Protein AF-0000000083932692 (afdb_homodimer)

Nearest PDB structures (foldseek):
  4cmz-assembly1_A  TM=5.976E-01  e=1.270E-05  Homo sapiens
  4cmz-assembly2_C-2  TM=5.883E-01  e=3.193E-05  Homo sapiens
  4cn0-assembly1_A  TM=6.070E-01  e=4.438E-05  Homo sapiens
  4cn0-assembly1_B  TM=6.240E-01  e=1.273E-04  Homo sapiens
  4cmz-assembly1_A  TM=5.974E-01  e=1.060E-05  Homo sapiens

Solvent-accessible surface area (backbone atoms only — not comparable to full-atom values): 14267 Å² total; per-residue (Å²): 124,89,70,76,74,70,64,49,77,47,78,34,75,68,26,62,40,53,65,74,35,21,36,39,73,44,66,49,95,78,27,51,33,29,31,64,39,66,39,82,90,19,63,43,43,68,66,70,76,66,54,65,63,24,28,49,52,28,40,30,42,44,47,73,82,32,52,70,67,58,49,53,53,52,51,53,69,47,45,76,27,36,32,28,41,30,33,31,68,76,66,69,62,43,60,66,46,74,53,88,95,37,74,47,67,73,38,86,73,81,54,73,79,62,59,69,71,76,77,71,78,80,129,127,88,71,75,75,71,66,48,74,47,78,33,75,67,28,63,41,53,65,71,34,22,35,39,73,42,65,50,96,78,27,50,34,28,31,65,38,64,38,81,89,19,62,42,44,69,65,70,76,66,54,64,62,24,28,50,52,28,42,30,41,44,46,74,82,32,53,70,67,60,49,52,53,52,51,52,71,47,43,74,27,35,33,28,40,31,32,31,66,77,65,70,63,43,60,64,46,74,52,90,95,37,75,46,67,72,37,87,72,78,53,70,79,62,59,69,72,76,76,70,79,78,130

Organism: Seriola dumerili (NCBI:txid41447)

Sequence (246 aa):
MAEEEETREVLFPDWEGPDKTGLTIEQTSGGEIFVKEVKGESPAARSGKVYEGDQIVGATIYFDNMSSEETADLLKTLNRHKVGLKLQNKSPCCSWTLKDQMLTLTGTKVDSKCLNLKFHPLAMAEEEET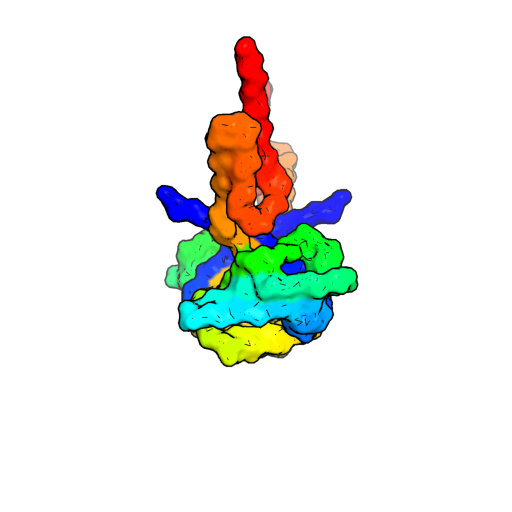REVLFPDWEGPDKTGLTIEQTSGGEIFVKEVKGESPAARSGKVYEGDQIVGATIYFDNMSSEETADLLKTLNRHKVGLKLQNKSPCCSWTLKDQMLTLTGTKVDSKCLNLKFHPLA

Radius of gyration: 22.7 Å; Cα contacts (8 Å, |Δi|>4): 448; chains: 2; bounding box: 60×61×48 Å

Foldseek 3Di:
DPPPPDDDDDDDPDDDDQVQQQFDWDADPVGWIFTQDGHPPGNVVVSVPHDGGDIDPDDDDDCPPHDPVRVVVVVVVCPPHDDDDDDDDPQPLQPQDPDPVDRDRPGDDPPVVSPPPPPDDDD/DPPPPDDDDDDDPDDDDQVQQQFDWDADPVGWIFTQDGHPPGNVVVSVPHDGGDIDPDDDDDCPPHDPVRVVVVVVVCPPHDDDDDDDDPQDQQPQDPDPPDRDRPGDDPDVVSPPPPPDDDD

InterPro domains:
  IPR001478 PDZ domain [PF00595] (17-85)
  IPR001478 PDZ domain [PS50106] (9-76)
  IPR036034 PDZ superfamily [G3DSA:2.30.42.10] (5-92)
  IPR036034 PDZ superfamily [SSF50156] (8-90)
  IPR052082 Peripheral myelin sheath structural protein [PTHR23348] (2-93)

Structure (mmCIF, N/CA/C/O backbone):
data_AF-0000000083932692-model_v1
#
loop_
_entity.id
_entity.type
_entity.pdbx_description
1 polymer 'PDZ domain-containing protein'
#
loop_
_atom_site.group_PDB
_atom_site.id
_atom_site.type_symbol
_atom_site.label_atom_id
_atom_site.label_alt_id
_atom_site.label_comp_id
_atom_site.label_asym_id
_atom_site.label_entity_id
_atom_site.label_seq_id
_atom_site.pdbx_PDB_ins_code
_atom_site.Cartn_x
_atom_site.Cartn_y
_atom_site.Cartn_z
_atom_site.occupancy
_atom_site.B_iso_or_equiv
_atom_site.auth_seq_id
_atom_site.auth_comp_id
_atom_site.auth_asym_id
_atom_site.auth_atom_id
_atom_site.pdbx_PDB_model_num
ATOM 1 N N . MET A 1 1 ? -20.984 0.69 -13.672 1 26.66 1 MET A N 1
ATOM 2 C CA . MET A 1 1 ? -20.344 1.38 -12.562 1 26.66 1 MET A CA 1
ATOM 3 C C . MET A 1 1 ? -19 0.742 -12.242 1 26.66 1 MET A C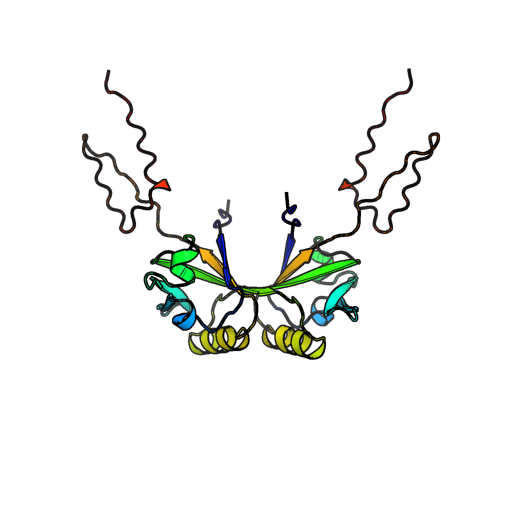 1
ATOM 5 O O . MET A 1 1 ? -18.891 -0.482 -12.141 1 26.66 1 MET A O 1
ATOM 9 N N . ALA A 1 2 ? -17.812 1.058 -12.508 1 36 2 ALA A N 1
ATOM 10 C CA . ALA A 1 2 ? -16.531 0.36 -12.477 1 36 2 ALA A CA 1
ATOM 11 C C . ALA A 1 2 ? -16.312 -0.349 -11.141 1 36 2 ALA A C 1
ATOM 13 O O . ALA A 1 2 ? -16.406 0.275 -10.086 1 36 2 ALA A O 1
ATOM 14 N N . GLU A 1 3 ? -16.781 -1.415 -10.812 1 42.31 3 GLU A N 1
ATOM 15 C CA . GLU A 1 3 ? -16.875 -2.24 -9.609 1 42.31 3 GLU A CA 1
ATOM 16 C C . GLU A 1 3 ? -15.539 -2.271 -8.867 1 42.31 3 GLU A C 1
ATOM 18 O O . GLU A 1 3 ?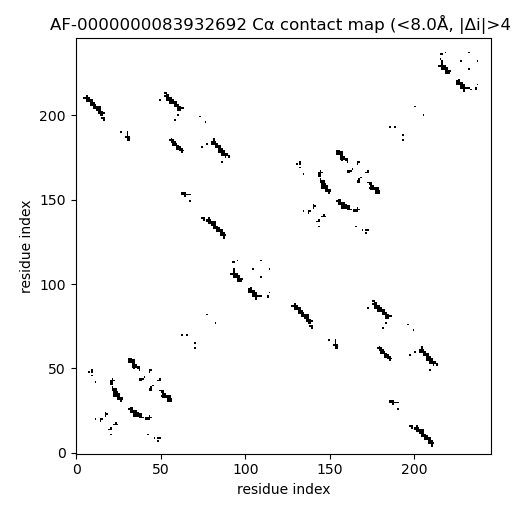 -14.492 -2.557 -9.461 1 42.31 3 GLU A O 1
ATOM 23 N N . GLU A 1 4 ? -15.188 -1.312 -8.086 1 50.72 4 GLU A N 1
ATOM 24 C CA . GLU A 1 4 ? -14.039 -1.168 -7.203 1 50.72 4 GLU A CA 1
ATOM 25 C C . GLU A 1 4 ? -13.523 -2.527 -6.738 1 50.72 4 GLU A C 1
ATOM 27 O O . GLU A 1 4 ? -14.25 -3.271 -6.066 1 50.72 4 GLU A O 1
ATOM 32 N N . GLU A 1 5 ? -12.898 -3.264 -7.672 1 61.94 5 GLU A N 1
ATOM 33 C CA . GLU A 1 5 ? -12.398 -4.598 -7.355 1 61.94 5 GLU A CA 1
ATOM 34 C C . GLU A 1 5 ? -11.875 -4.664 -5.926 1 61.94 5 GLU A C 1
ATOM 36 O O . GLU A 1 5 ? -11.141 -3.777 -5.484 1 61.94 5 GLU A O 1
ATOM 41 N N . GLU A 1 6 ? -12.625 -5.332 -5.121 1 79.31 6 GLU A N 1
ATOM 42 C CA . GLU A 1 6 ? -12.344 -5.516 -3.699 1 79.31 6 GLU A CA 1
ATOM 43 C C . GLU A 1 6 ? -10.953 -6.109 -3.48 1 79.31 6 GLU A C 1
ATOM 45 O O . GLU A 1 6 ? -10.586 -7.09 -4.129 1 79.31 6 GLU A O 1
ATOM 50 N N . THR A 1 7 ? -10.047 -5.32 -3.07 1 87.12 7 THR A N 1
ATOM 51 C CA . THR A 1 7 ? -8.719 -5.832 -2.75 1 87.12 7 THR A CA 1
ATOM 52 C C . THR A 1 7 ? -8.602 -6.133 -1.259 1 87.12 7 THR A C 1
ATOM 54 O O . THR A 1 7 ? -9.344 -5.57 -0.447 1 87.12 7 THR A O 1
ATOM 57 N N . ARG A 1 8 ? -7.918 -7.207 -0.94 1 90.06 8 ARG A N 1
ATOM 58 C CA . ARG A 1 8 ? -7.578 -7.488 0.45 1 90.06 8 ARG A CA 1
ATOM 59 C C . ARG A 1 8 ? -6.082 -7.34 0.688 1 90.06 8 ARG A C 1
ATOM 61 O O . ARG A 1 8 ? -5.277 -7.523 -0.231 1 90.06 8 ARG A O 1
ATOM 68 N N . GLU A 1 9 ? -5.727 -6.926 1.876 1 92.62 9 GLU A N 1
ATOM 69 C CA . GLU A 1 9 ? -4.324 -6.73 2.219 1 92.62 9 GLU A CA 1
ATOM 70 C C . GLU A 1 9 ? -3.84 -7.797 3.201 1 92.62 9 GLU A C 1
ATOM 72 O O . GLU A 1 9 ? -4.531 -8.109 4.172 1 92.62 9 GLU A O 1
ATOM 77 N N . VAL A 1 10 ? -2.73 -8.398 2.934 1 95.06 10 VAL A N 1
ATOM 78 C CA . VAL A 1 10 ? -2.07 -9.312 3.857 1 95.06 10 VAL A CA 1
ATOM 79 C C . VAL A 1 10 ? -0.741 -8.711 4.316 1 95.06 10 VAL A C 1
ATOM 81 O O . VAL A 1 10 ? 0.087 -8.32 3.49 1 95.06 10 VAL A O 1
ATOM 84 N N . LEU A 1 11 ? -0.476 -8.703 5.602 1 95.25 11 LEU A N 1
ATOM 85 C CA . LEU A 1 11 ? 0.67 -8.008 6.184 1 95.25 11 LEU A CA 1
ATOM 86 C C . LEU A 1 11 ? 1.781 -8.992 6.531 1 95.25 11 LEU A C 1
ATOM 88 O O . LEU A 1 11 ? 1.517 -10.062 7.094 1 95.25 11 LEU A O 1
ATOM 92 N N . PHE A 1 12 ? 2.943 -8.633 6.219 1 95.56 12 PHE A N 1
ATOM 93 C CA . PHE A 1 12 ? 4.164 -9.328 6.613 1 95.56 12 PHE A CA 1
ATOM 94 C C . PHE A 1 12 ? 5.09 -8.398 7.387 1 95.56 12 PHE A C 1
ATOM 96 O O . PHE A 1 12 ? 5.688 -7.488 6.812 1 95.56 12 PHE A O 1
ATOM 103 N N . PRO A 1 13 ? 5.309 -8.688 8.664 1 94.5 13 PRO A N 1
ATOM 104 C CA . PRO A 1 13 ? 6.098 -7.785 9.508 1 94.5 13 PRO A CA 1
ATOM 105 C C . PRO A 1 13 ? 7.57 -7.754 9.117 1 94.5 13 PRO A C 1
ATOM 107 O O . PRO A 1 13 ? 8.258 -6.754 9.359 1 94.5 13 PRO A O 1
ATOM 110 N N . ASP A 1 14 ? 8.047 -8.828 8.602 1 94.38 14 ASP A N 1
ATOM 111 C CA . ASP A 1 14 ? 9.438 -8.938 8.172 1 94.38 14 ASP A CA 1
ATOM 112 C C . ASP A 1 14 ? 9.539 -9.547 6.777 1 94.38 14 ASP A C 1
ATOM 114 O O . ASP A 1 14 ? 9.914 -10.711 6.625 1 94.38 14 ASP A O 1
ATOM 118 N N . TRP A 1 15 ? 9.359 -8.656 5.824 1 95 15 TRP A N 1
ATOM 119 C CA . TRP A 1 15 ? 9.359 -9.102 4.438 1 95 15 TRP A CA 1
ATOM 120 C C . TRP A 1 15 ? 10.773 -9.438 3.975 1 95 15 TRP A C 1
ATOM 122 O O . TRP A 1 15 ? 11.711 -8.688 4.238 1 95 15 TRP A O 1
ATOM 132 N N . GLU A 1 16 ? 10.844 -10.555 3.363 1 96.5 16 GLU A N 1
ATOM 133 C CA . GLU A 1 16 ? 12.109 -10.953 2.768 1 96.5 16 GLU A CA 1
ATOM 134 C C . GLU A 1 16 ? 11.906 -11.594 1.398 1 96.5 16 GLU A C 1
ATOM 136 O O . GLU A 1 16 ? 12.617 -12.531 1.028 1 96.5 16 GLU A O 1
ATOM 141 N N . GLY A 1 17 ? 10.812 -11.188 0.748 1 95.75 17 GLY A N 1
ATOM 142 C CA . GLY A 1 17 ? 10.492 -11.703 -0.573 1 95.75 17 GLY A CA 1
ATOM 143 C C . GLY A 1 17 ? 9.414 -12.766 -0.552 1 95.75 17 GLY A C 1
ATOM 144 O O . GLY A 1 17 ? 9.117 -13.336 0.5 1 95.75 17 GLY A O 1
ATOM 145 N N . PRO A 1 18 ? 8.891 -12.992 -1.697 1 95.94 18 PRO A N 1
ATOM 146 C CA . PRO A 1 18 ? 7.797 -13.961 -1.774 1 95.94 18 PRO A CA 1
ATOM 147 C C . PRO A 1 18 ? 8.227 -15.367 -1.342 1 95.94 18 PRO A C 1
ATOM 149 O O . PRO A 1 18 ? 7.48 -16.047 -0.637 1 95.94 18 PRO A O 1
ATOM 152 N N . ASP A 1 19 ? 9.414 -15.758 -1.638 1 96.12 19 ASP A N 1
ATOM 153 C CA . ASP A 1 19 ? 9.875 -17.094 -1.305 1 96.12 19 ASP A CA 1
ATOM 154 C C . ASP A 1 19 ? 9.969 -17.297 0.207 1 96.12 19 ASP A C 1
ATOM 156 O O . ASP A 1 19 ? 9.531 -18.312 0.739 1 96.12 19 ASP A O 1
ATOM 160 N N . LYS A 1 20 ? 10.508 -16.297 0.825 1 96.44 20 LYS A N 1
ATOM 161 C CA . LYS A 1 20 ? 10.727 -16.391 2.266 1 96.44 20 LYS A CA 1
ATOM 162 C C . LYS A 1 20 ? 9.406 -16.344 3.027 1 96.44 20 LYS A C 1
ATOM 164 O O . LYS A 1 20 ? 9.312 -16.844 4.152 1 96.44 20 LYS A O 1
ATOM 169 N N . THR A 1 21 ? 8.375 -15.781 2.445 1 96.62 21 THR A N 1
ATOM 170 C CA . THR A 1 21 ? 7.074 -15.719 3.102 1 96.62 21 THR A CA 1
ATOM 171 C C . THR A 1 21 ? 6.223 -16.938 2.738 1 96.62 21 THR A C 1
ATOM 173 O O . THR A 1 21 ? 5.121 -17.109 3.264 1 96.62 21 THR A O 1
ATOM 176 N N . GLY A 1 22 ? 6.707 -17.766 1.743 1 97.25 22 GLY A N 1
ATOM 177 C CA . GLY A 1 22 ? 6.016 -18.984 1.355 1 97.25 22 GLY A CA 1
ATOM 178 C C . GLY A 1 22 ? 5.211 -18.828 0.078 1 97.25 22 GLY A C 1
ATOM 179 O O . GLY A 1 22 ? 4.281 -19.609 -0.173 1 97.25 22 GLY A O 1
ATOM 180 N N . LEU A 1 23 ? 5.516 -17.844 -0.692 1 97.19 23 LEU A N 1
ATOM 181 C CA . LEU A 1 23 ? 4.762 -17.594 -1.918 1 97.19 23 LEU A CA 1
ATOM 182 C C . LEU A 1 23 ? 5.598 -17.938 -3.146 1 97.19 23 LEU A C 1
ATOM 184 O O . LEU A 1 23 ? 6.777 -17.594 -3.219 1 97.19 23 LEU A O 1
ATOM 188 N N . THR A 1 24 ? 5.031 -18.641 -3.971 1 96.81 24 THR A N 1
ATOM 189 C CA . THR A 1 24 ? 5.516 -18.75 -5.344 1 96.81 24 THR A CA 1
ATOM 190 C C . THR A 1 24 ? 4.676 -17.891 -6.281 1 96.81 24 THR A C 1
ATOM 192 O O . THR A 1 24 ? 3.459 -18.062 -6.371 1 96.81 24 THR A O 1
ATOM 195 N N . ILE A 1 25 ? 5.414 -17 -6.969 1 95.94 25 ILE A N 1
ATOM 196 C CA . ILE A 1 25 ? 4.668 -16.062 -7.805 1 95.94 25 ILE A CA 1
ATOM 197 C C . ILE A 1 25 ? 5.023 -16.281 -9.273 1 95.94 25 ILE A C 1
ATOM 199 O O . ILE A 1 25 ? 6.09 -16.828 -9.586 1 95.94 25 ILE A O 1
ATOM 203 N N . GLU A 1 26 ? 4.059 -16.016 -10.07 1 94.75 26 GLU A N 1
ATOM 204 C CA . GLU A 1 26 ? 4.254 -16.047 -11.516 1 94.75 26 GLU A CA 1
ATOM 205 C C . GLU A 1 26 ? 3.764 -14.766 -12.172 1 94.75 26 GLU A C 1
ATOM 207 O O . GLU A 1 26 ? 2.75 -14.195 -11.758 1 94.75 26 GLU A O 1
ATOM 212 N N . GLN A 1 27 ? 4.484 -14.258 -13.07 1 93.19 27 GLN A N 1
ATOM 213 C CA . GLN A 1 27 ? 4.098 -13.062 -13.82 1 93.19 27 GLN A CA 1
ATOM 214 C C . GLN A 1 27 ? 3.715 -13.414 -15.258 1 93.19 27 GLN A C 1
ATOM 216 O O . GLN A 1 27 ? 4.453 -14.117 -15.945 1 93.19 27 GLN A O 1
ATOM 221 N N . THR A 1 28 ? 2.598 -12.961 -15.672 1 91.69 28 THR A N 1
ATOM 222 C CA . THR A 1 28 ? 2.125 -13.203 -17.031 1 91.69 28 THR A CA 1
ATOM 223 C C . THR A 1 28 ? 2.85 -12.297 -18.031 1 91.69 28 THR A C 1
ATOM 225 O O . THR A 1 28 ? 3.588 -11.391 -17.625 1 91.69 28 THR A O 1
ATOM 228 N N . SER A 1 29 ? 2.625 -12.562 -19.297 1 89.81 29 SER A N 1
ATOM 229 C CA . SER A 1 29 ? 3.199 -11.734 -20.359 1 89.81 29 SER A CA 1
ATOM 230 C C . SER A 1 29 ? 2.674 -10.305 -20.297 1 89.81 29 SER A C 1
ATOM 232 O O . SER A 1 29 ? 3.355 -9.367 -20.719 1 89.81 29 SER A O 1
ATOM 234 N N . GLY A 1 30 ? 1.447 -10.141 -19.75 1 87 30 GLY A N 1
ATOM 235 C CA . GLY A 1 30 ? 0.85 -8.82 -19.594 1 87 30 GLY A CA 1
ATOM 236 C C . GLY A 1 30 ? 1.394 -8.047 -18.406 1 87 30 GLY A C 1
ATOM 237 O O . GLY A 1 30 ? 1.037 -6.887 -18.203 1 87 30 GLY A O 1
ATOM 238 N N . GLY A 1 31 ? 2.176 -8.68 -17.609 1 88.94 31 GLY A N 1
ATOM 239 C CA . GLY A 1 31 ? 2.816 -8.023 -16.484 1 88.94 31 GLY A CA 1
ATOM 240 C C . GLY A 1 31 ? 2.105 -8.273 -15.172 1 88.94 31 GLY A C 1
ATOM 241 O O . GLY A 1 31 ? 2.561 -7.82 -14.117 1 88.94 31 GLY A O 1
ATOM 242 N N . GLU A 1 32 ? 0.977 -9.023 -15.203 1 91.69 32 GLU A N 1
ATOM 243 C CA . GLU A 1 32 ? 0.224 -9.305 -13.984 1 91.69 32 GLU A CA 1
ATOM 244 C C . GLU A 1 32 ? 0.91 -10.375 -13.141 1 91.69 32 GLU A C 1
ATOM 246 O O . GLU A 1 32 ? 1.456 -11.336 -13.68 1 91.69 32 GLU A O 1
ATOM 251 N N . ILE A 1 33 ? 0.905 -10.195 -11.883 1 94.5 33 ILE A N 1
ATOM 252 C CA . ILE A 1 33 ? 1.551 -11.109 -10.945 1 94.5 33 ILE A CA 1
ATOM 253 C C . ILE A 1 33 ? 0.491 -11.914 -10.195 1 94.5 33 ILE A C 1
ATOM 255 O O . ILE A 1 33 ? -0.429 -11.344 -9.602 1 94.5 33 ILE A O 1
ATOM 259 N N . PHE A 1 34 ? 0.663 -13.242 -10.25 1 93 34 PHE A N 1
ATOM 260 C CA . PHE A 1 34 ? -0.281 -14.133 -9.578 1 93 34 PHE A CA 1
ATOM 261 C C . PHE A 1 34 ? 0.435 -15.031 -8.578 1 93 34 PHE A C 1
ATOM 263 O O . PHE A 1 34 ? 1.605 -15.367 -8.766 1 93 34 PHE A O 1
ATOM 270 N N . VAL A 1 35 ? -0.288 -15.336 -7.543 1 94 35 VAL A N 1
ATOM 271 C CA . VAL A 1 35 ? 0.172 -16.359 -6.617 1 94 35 VAL A CA 1
ATOM 272 C C . VAL A 1 35 ? 0.013 -17.734 -7.254 1 94 35 VAL A C 1
ATOM 274 O O . VAL A 1 35 ? -1.106 -18.172 -7.535 1 94 35 VAL A O 1
ATOM 277 N N . LYS A 1 36 ? 1.103 -18.359 -7.449 1 95.5 36 LYS A N 1
ATOM 278 C CA . LYS A 1 36 ? 1.093 -19.688 -8.055 1 95.5 36 LYS A CA 1
ATOM 279 C C . LYS A 1 36 ? 0.905 -20.766 -7 1 95.5 36 LYS A C 1
ATOM 281 O O . LYS A 1 36 ? 0.171 -21.734 -7.223 1 95.5 36 LYS A O 1
ATOM 286 N N . GLU A 1 37 ? 1.604 -20.594 -5.891 1 95.75 37 GLU A N 1
ATOM 287 C CA . GLU A 1 37 ? 1.561 -21.578 -4.809 1 95.75 37 GLU A CA 1
ATOM 288 C C . GLU A 1 37 ? 1.789 -20.922 -3.455 1 95.75 37 GLU A C 1
ATOM 290 O O . GLU A 1 37 ? 2.545 -19.953 -3.35 1 95.75 37 GLU A O 1
ATOM 295 N N . VAL A 1 38 ? 1.095 -21.469 -2.482 1 95.44 38 VAL A N 1
ATOM 296 C CA . VAL A 1 38 ? 1.33 -21.109 -1.091 1 95.44 38 VAL A CA 1
ATOM 297 C C . VAL A 1 38 ? 1.868 -22.312 -0.322 1 95.44 38 VAL A C 1
ATOM 299 O O . VAL A 1 38 ? 1.187 -23.328 -0.196 1 95.44 38 VAL A O 1
ATOM 302 N N . LYS A 1 39 ? 3.1 -22.141 0.135 1 96.69 39 LYS A N 1
ATOM 303 C CA . LYS A 1 39 ? 3.727 -23.25 0.863 1 96.69 39 LYS A CA 1
ATOM 304 C C . LYS A 1 39 ? 3.053 -23.469 2.217 1 96.69 39 LYS A C 1
ATOM 306 O O . LYS A 1 39 ? 2.814 -22.5 2.957 1 96.69 39 LYS A O 1
ATOM 311 N N . GLY A 1 40 ? 2.744 -24.703 2.576 1 94.88 40 GLY A N 1
ATOM 312 C CA . GLY A 1 40 ? 2.158 -25.016 3.867 1 94.88 40 GLY A CA 1
ATOM 313 C C . GLY A 1 40 ? 3.014 -24.578 5.039 1 94.88 40 GLY A C 1
ATOM 314 O O . GLY A 1 40 ? 4.242 -24.562 4.949 1 94.88 40 GLY A O 1
ATOM 315 N N . GLU A 1 41 ? 2.371 -24.094 6.105 1 95.44 41 GLU A N 1
ATOM 316 C CA . GLU A 1 41 ? 3.002 -23.719 7.371 1 95.44 41 GLU A CA 1
ATOM 317 C C . GLU A 1 41 ? 3.875 -22.484 7.207 1 95.44 41 GLU A C 1
ATOM 319 O O . GLU A 1 41 ? 4.688 -22.172 8.078 1 95.44 41 GLU A O 1
ATOM 324 N N . SER A 1 42 ? 3.773 -21.875 6.031 1 95.38 42 SER A N 1
ATOM 325 C CA . SER A 1 42 ? 4.504 -20.641 5.797 1 95.38 42 SER A CA 1
ATOM 326 C C . SER A 1 42 ? 3.791 -19.438 6.434 1 95.38 42 SER A C 1
ATOM 328 O O . SER A 1 42 ? 2.623 -19.547 6.812 1 95.38 42 SER A O 1
ATOM 330 N N . PRO A 1 43 ? 4.5 -18.438 6.598 1 95.12 43 PRO A N 1
ATOM 331 C CA . PRO A 1 43 ? 3.822 -17.219 7.07 1 95.12 43 PRO A CA 1
ATOM 332 C C . PRO A 1 43 ? 2.605 -16.859 6.227 1 95.12 43 PRO A C 1
ATOM 334 O O . PRO A 1 43 ? 1.565 -16.469 6.77 1 95.12 43 PRO A O 1
ATOM 337 N N . ALA A 1 44 ? 2.742 -16.906 4.918 1 95.25 44 ALA A N 1
ATOM 338 C CA . ALA A 1 44 ? 1.615 -16.625 4.035 1 95.25 44 ALA A CA 1
ATOM 339 C C . ALA A 1 44 ? 0.443 -17.547 4.316 1 95.25 44 ALA A C 1
ATOM 341 O O . ALA A 1 44 ? -0.704 -17.109 4.418 1 95.25 44 ALA A O 1
ATOM 342 N N . ALA A 1 45 ? 0.738 -18.828 4.418 1 93.62 45 ALA A N 1
ATOM 343 C CA . ALA A 1 45 ? -0.308 -19.812 4.695 1 93.62 45 ALA A CA 1
ATOM 344 C C . ALA A 1 45 ? -0.979 -19.531 6.039 1 93.62 45 ALA A C 1
ATOM 346 O O . ALA A 1 45 ? -2.205 -19.609 6.156 1 93.62 45 ALA A O 1
ATOM 347 N N . ARG A 1 46 ? -0.222 -19.125 6.996 1 94.56 46 ARG A N 1
ATOM 348 C CA . ARG A 1 46 ? -0.724 -18.891 8.344 1 94.56 46 ARG A CA 1
ATOM 349 C C . ARG A 1 46 ? -1.622 -17.656 8.391 1 94.56 46 ARG A C 1
ATOM 351 O O . ARG A 1 46 ? -2.482 -17.531 9.266 1 94.56 46 ARG A O 1
ATOM 358 N N . SER A 1 47 ? -1.369 -16.75 7.473 1 91.31 47 SER A N 1
ATOM 359 C CA . SER A 1 47 ? -2.211 -15.555 7.422 1 91.31 47 SER A CA 1
ATOM 360 C C . SER A 1 47 ? -3.656 -15.914 7.098 1 91.31 47 SER A C 1
ATOM 362 O O . SER A 1 47 ? -4.582 -15.188 7.469 1 91.31 47 SER A O 1
ATOM 364 N N . GLY A 1 48 ? -3.891 -16.969 6.27 1 90.44 48 GLY A N 1
ATOM 365 C CA . GLY A 1 48 ? -5.219 -17.406 5.855 1 90.44 48 GLY A CA 1
ATOM 366 C C . GLY A 1 48 ? -5.879 -16.438 4.883 1 90.44 48 GLY A C 1
ATOM 367 O O . GLY A 1 48 ? -7.086 -16.516 4.648 1 90.44 48 GLY A O 1
ATOM 368 N N . LYS A 1 49 ? -5.141 -15.562 4.359 1 91 49 LYS A N 1
ATOM 369 C CA . LYS A 1 49 ? -5.738 -14.523 3.523 1 91 49 LYS A CA 1
ATOM 370 C C . LYS A 1 49 ? -5.168 -14.562 2.107 1 91 49 LYS A C 1
ATOM 372 O O . LYS A 1 49 ? -5.523 -13.734 1.268 1 91 49 LYS A O 1
ATOM 377 N N . VAL A 1 50 ? -4.258 -15.5 1.886 1 91.81 50 VAL A N 1
ATOM 378 C CA . VAL A 1 50 ? -3.627 -15.594 0.572 1 91.81 50 VAL A CA 1
ATOM 379 C C . VAL A 1 50 ? -3.961 -16.938 -0.062 1 91.81 50 VAL A C 1
ATOM 381 O O . VAL A 1 50 ? -3.818 -17.984 0.576 1 91.81 50 VAL A O 1
ATOM 384 N N . TYR A 1 51 ? -4.344 -16.906 -1.346 1 88.94 51 TYR A N 1
ATOM 385 C CA . TYR A 1 51 ? -4.734 -18.125 -2.051 1 88.94 51 TYR A CA 1
ATOM 386 C C . TYR A 1 51 ? -4.074 -18.188 -3.424 1 88.94 51 TYR A C 1
ATOM 388 O O . TYR A 1 51 ? -3.77 -17.156 -4.023 1 88.94 51 TYR A O 1
ATOM 396 N N . GLU A 1 52 ? -3.928 -19.406 -3.842 1 90.06 52 GLU A N 1
ATOM 397 C CA . GLU A 1 52 ? -3.484 -19.609 -5.219 1 90.06 52 GLU A CA 1
ATOM 398 C C . GLU A 1 52 ? -4.445 -18.953 -6.211 1 90.06 52 GLU A C 1
ATOM 400 O O . GLU A 1 52 ? -5.664 -19.031 -6.043 1 90.06 52 GLU A O 1
ATOM 405 N N . GLY A 1 53 ? -3.85 -18.266 -7.199 1 90.31 53 GLY A N 1
ATOM 406 C CA . GLY A 1 53 ? -4.68 -17.594 -8.188 1 90.31 53 GLY A CA 1
ATOM 407 C C . GLY A 1 53 ? -4.926 -16.141 -7.875 1 90.31 53 GLY A C 1
ATOM 408 O O . GLY A 1 53 ? -5.387 -15.383 -8.734 1 90.31 53 GLY A O 1
ATOM 409 N N . ASP A 1 54 ? -4.688 -15.812 -6.641 1 91.62 54 ASP A N 1
ATOM 410 C CA . ASP A 1 54 ? -4.777 -14.391 -6.324 1 91.62 54 ASP A CA 1
ATOM 411 C C . ASP A 1 54 ? -3.836 -13.57 -7.203 1 91.62 54 ASP A C 1
ATOM 413 O O . ASP A 1 54 ? -2.701 -13.984 -7.457 1 91.62 54 ASP A O 1
ATOM 417 N N . GLN A 1 55 ? -4.32 -12.438 -7.645 1 92.88 55 GLN A N 1
ATOM 418 C CA . GLN A 1 55 ? -3.441 -11.469 -8.289 1 92.88 55 GLN A CA 1
ATOM 419 C C . GLN A 1 55 ? -2.869 -10.484 -7.27 1 92.88 55 GLN A C 1
ATOM 421 O O . GLN A 1 55 ? -3.594 -9.977 -6.418 1 92.88 55 GLN A O 1
ATOM 426 N N . ILE A 1 56 ? -1.578 -10.367 -7.266 1 94.5 56 ILE A N 1
ATOM 427 C CA . ILE A 1 56 ? -0.937 -9.328 -6.473 1 94.5 56 ILE A CA 1
ATOM 428 C C . ILE A 1 56 ? -0.898 -8.023 -7.266 1 94.5 56 ILE A C 1
ATOM 430 O O . ILE A 1 56 ? -0.145 -7.902 -8.234 1 94.5 56 ILE A O 1
ATOM 434 N N . VAL A 1 57 ? -1.619 -7.039 -6.871 1 93.62 57 VAL A N 1
ATOM 435 C CA . VAL A 1 57 ? -1.79 -5.844 -7.688 1 93.62 57 VAL A CA 1
ATOM 436 C C . VAL A 1 57 ? -0.922 -4.715 -7.137 1 93.62 57 VAL A C 1
ATOM 438 O O . VAL A 1 57 ? -0.701 -3.705 -7.812 1 93.62 57 VAL A O 1
ATOM 441 N N . GLY A 1 58 ? -0.345 -4.859 -5.934 1 95.44 58 GLY A N 1
ATOM 442 C CA . GLY A 1 58 ? 0.488 -3.84 -5.316 1 95.44 58 GLY A CA 1
ATOM 443 C C . GLY A 1 58 ? 1.082 -4.273 -3.99 1 95.44 58 GLY A C 1
ATOM 444 O O . GLY A 1 58 ? 0.759 -5.348 -3.482 1 95.44 58 GLY A O 1
ATOM 445 N N . ALA A 1 59 ? 1.961 -3.514 -3.438 1 96.69 59 ALA A N 1
ATOM 446 C CA . ALA A 1 59 ? 2.613 -3.705 -2.145 1 96.69 59 ALA A CA 1
ATOM 447 C C . ALA A 1 59 ? 2.65 -2.402 -1.351 1 96.69 59 ALA A C 1
ATOM 449 O O . ALA A 1 59 ? 2.99 -1.348 -1.892 1 96.69 59 ALA A O 1
ATOM 450 N N . THR A 1 60 ? 2.293 -2.486 -0.115 1 96.06 60 THR A N 1
ATOM 451 C CA . THR A 1 60 ? 2.359 -1.356 0.804 1 96.06 60 THR A CA 1
ATOM 452 C C . THR A 1 60 ? 3.566 -1.483 1.731 1 96.06 60 THR A C 1
ATOM 454 O O . THR A 1 60 ? 3.744 -2.51 2.389 1 96.06 60 THR A O 1
ATOM 457 N N . ILE A 1 61 ? 4.41 -0.48 1.819 1 96.62 61 ILE A N 1
ATOM 458 C CA . ILE A 1 61 ? 5.48 -0.407 2.809 1 96.62 61 ILE A CA 1
ATOM 459 C C . ILE A 1 61 ? 5.062 0.518 3.951 1 96.62 61 ILE A C 1
ATOM 461 O O . ILE A 1 61 ? 4.535 1.606 3.715 1 96.62 61 ILE A O 1
ATOM 465 N N . TYR A 1 62 ? 5.207 0.115 5.059 1 95.19 62 TYR A N 1
ATOM 466 C CA . TYR A 1 62 ? 4.883 0.907 6.238 1 95.19 62 TYR A CA 1
ATOM 467 C C . TYR A 1 62 ? 6.137 1.54 6.836 1 95.19 62 TYR A C 1
ATOM 469 O O . TYR A 1 62 ? 7.184 0.894 6.922 1 95.19 62 TYR A O 1
ATOM 477 N N . PHE A 1 63 ? 6.031 2.717 7.223 1 93.75 63 PHE A N 1
ATOM 478 C CA . PHE A 1 63 ? 7.188 3.51 7.621 1 93.75 63 PHE A CA 1
ATOM 479 C C . PHE A 1 63 ? 7.414 3.42 9.125 1 93.75 63 PHE A C 1
ATOM 481 O O . PHE A 1 63 ? 8.016 4.312 9.719 1 93.75 63 PHE A O 1
ATOM 488 N N . ASP A 1 64 ? 7.137 2.355 9.664 1 85.88 64 ASP A N 1
ATOM 489 C CA . ASP A 1 64 ? 7.395 2.148 11.086 1 85.88 64 ASP A CA 1
ATOM 490 C C . ASP A 1 64 ? 8.891 2.1 11.375 1 85.88 64 ASP A C 1
ATOM 492 O O . ASP A 1 64 ? 9.617 1.313 10.766 1 85.88 64 ASP A O 1
ATOM 496 N N . ASN A 1 65 ? 9.344 2.977 12.258 1 83.06 65 ASN A N 1
ATOM 497 C CA . ASN A 1 65 ? 10.703 2.898 12.789 1 83.06 65 ASN A CA 1
ATOM 498 C C . ASN A 1 65 ? 11.75 3.059 11.688 1 83.06 65 ASN A C 1
ATOM 500 O O . ASN A 1 65 ? 12.711 2.291 11.625 1 83.06 65 ASN A O 1
ATOM 504 N N . MET A 1 66 ? 11.453 3.928 10.758 1 90.69 66 MET A N 1
ATOM 505 C CA . MET A 1 66 ? 12.398 4.184 9.68 1 90.69 66 MET A CA 1
ATOM 506 C C . MET A 1 66 ? 13.062 5.547 9.852 1 90.69 66 MET A C 1
ATOM 508 O O . MET A 1 66 ? 12.43 6.492 10.32 1 90.69 66 MET A O 1
ATOM 512 N N . SER A 1 67 ? 14.312 5.621 9.5 1 91.31 67 SER A N 1
ATOM 513 C CA . SER A 1 67 ? 15 6.91 9.508 1 91.31 67 SER A CA 1
ATOM 514 C C . SER A 1 67 ? 14.531 7.789 8.359 1 91.31 67 SER A C 1
ATOM 516 O O . SER A 1 67 ? 13.961 7.297 7.383 1 91.31 67 SER A O 1
ATOM 518 N N . SER A 1 68 ? 14.797 9.039 8.422 1 91.56 68 SER A N 1
ATOM 519 C CA . SER A 1 68 ? 14.453 10 7.379 1 91.56 68 SER A CA 1
ATOM 520 C C . SER A 1 68 ? 15.148 9.664 6.066 1 91.56 68 SER A C 1
ATOM 522 O O . SER A 1 68 ? 14.555 9.766 4.996 1 91.56 68 SER A O 1
ATOM 524 N N . GLU A 1 69 ? 16.406 9.266 6.219 1 93.44 69 GLU A N 1
ATOM 525 C CA . GLU A 1 69 ? 17.188 8.93 5.023 1 93.44 69 GLU A CA 1
ATOM 526 C C . GLU A 1 69 ? 16.625 7.695 4.328 1 93.44 69 GLU A C 1
ATOM 528 O O . GLU A 1 69 ? 16.406 7.699 3.113 1 93.44 69 GLU A O 1
ATOM 533 N N . GLU A 1 70 ? 16.344 6.699 5.121 1 93.31 70 GLU A N 1
ATOM 534 C CA . GLU A 1 70 ? 15.797 5.465 4.57 1 93.31 70 GLU A CA 1
ATOM 535 C C . GLU A 1 70 ? 14.438 5.711 3.912 1 93.31 70 GLU A C 1
ATOM 537 O O . GLU A 1 70 ? 14.18 5.227 2.809 1 93.31 70 GLU A O 1
ATOM 542 N N . THR A 1 71 ? 13.586 6.508 4.574 1 94.12 71 THR A N 1
ATOM 543 C CA . THR A 1 71 ? 12.258 6.836 4.051 1 94.12 71 THR A CA 1
ATOM 544 C C . THR A 1 71 ? 12.375 7.598 2.732 1 94.12 71 THR A C 1
ATOM 546 O O . THR A 1 71 ? 11.68 7.281 1.766 1 94.12 71 THR A O 1
ATOM 549 N N . ALA A 1 72 ? 13.25 8.594 2.67 1 93.25 72 ALA A N 1
ATOM 550 C CA . ALA A 1 72 ? 13.453 9.383 1.459 1 93.25 72 ALA A CA 1
ATOM 551 C C . ALA A 1 72 ? 13.891 8.5 0.295 1 93.25 72 ALA A C 1
ATOM 553 O O . ALA A 1 72 ? 13.383 8.625 -0.819 1 93.25 72 ALA A O 1
ATOM 554 N N . ASP A 1 73 ? 14.852 7.535 0.563 1 94.62 73 ASP A N 1
ATOM 555 C CA . ASP A 1 73 ? 15.367 6.637 -0.467 1 94.62 73 ASP A CA 1
ATOM 556 C C . ASP A 1 73 ? 14.258 5.73 -1.004 1 94.62 73 ASP A C 1
ATOM 558 O O . ASP A 1 73 ? 14.164 5.508 -2.213 1 94.62 73 ASP A O 1
ATOM 562 N N . LEU A 1 74 ? 13.438 5.266 -0.103 1 95.38 74 LEU A N 1
ATOM 563 C CA . LEU A 1 74 ? 12.336 4.391 -0.497 1 95.38 74 LEU A CA 1
ATOM 564 C C . LEU A 1 74 ? 11.328 5.145 -1.361 1 95.38 74 LEU A C 1
ATOM 566 O O . LEU A 1 74 ? 10.922 4.652 -2.418 1 95.38 74 LEU A O 1
ATOM 570 N N . LEU A 1 75 ? 10.938 6.352 -0.921 1 95.19 75 LEU A N 1
ATOM 571 C CA . LEU A 1 75 ? 9.977 7.148 -1.667 1 95.19 75 LEU A CA 1
ATOM 572 C C . LEU A 1 75 ? 10.508 7.492 -3.055 1 95.19 75 LEU A C 1
ATOM 574 O O . LEU A 1 75 ? 9.742 7.566 -4.02 1 95.19 75 LEU A O 1
ATOM 578 N N . LYS A 1 76 ? 11.805 7.625 -3.154 1 95.44 76 LYS A N 1
ATOM 579 C CA . LYS A 1 76 ? 12.438 7.883 -4.445 1 95.44 76 LYS A CA 1
ATOM 580 C C . LYS A 1 76 ? 12.336 6.66 -5.355 1 95.44 76 LYS A C 1
ATOM 582 O O . LYS A 1 76 ? 12.148 6.793 -6.566 1 95.44 76 LYS A O 1
ATOM 587 N N . THR A 1 77 ? 12.539 5.504 -4.758 1 95.5 77 THR A N 1
ATOM 588 C CA . THR A 1 77 ? 12.477 4.273 -5.539 1 95.5 77 THR A CA 1
ATOM 589 C C . THR A 1 77 ? 11.094 4.102 -6.168 1 95.5 77 THR A C 1
ATOM 591 O O . THR A 1 77 ? 10.953 3.418 -7.184 1 95.5 77 THR A O 1
ATOM 594 N N . LEU A 1 78 ? 10.086 4.734 -5.625 1 94.81 78 LEU A N 1
ATOM 595 C CA . LEU A 1 78 ? 8.719 4.617 -6.105 1 94.81 78 LEU A CA 1
ATOM 596 C C . LEU A 1 78 ? 8.469 5.551 -7.285 1 94.81 78 LEU A C 1
ATOM 598 O O . LEU A 1 78 ? 7.422 5.48 -7.934 1 94.81 78 LEU A O 1
ATOM 602 N N . ASN A 1 79 ? 9.438 6.438 -7.668 1 94.75 79 ASN A N 1
ATOM 603 C CA . ASN A 1 79 ? 9.258 7.418 -8.734 1 94.75 79 ASN A CA 1
ATOM 604 C C . ASN A 1 79 ? 8.805 6.762 -10.031 1 94.75 79 ASN A C 1
ATOM 606 O O . ASN A 1 79 ? 9.258 5.664 -10.367 1 94.75 79 ASN A O 1
ATOM 610 N N . ARG A 1 80 ? 7.859 7.406 -10.734 1 93.31 80 ARG A N 1
ATOM 611 C CA . ARG A 1 80 ? 7.324 7.031 -12.039 1 93.31 80 ARG A CA 1
ATOM 612 C C . ARG A 1 80 ? 6.398 5.828 -11.93 1 93.31 80 ARG A C 1
ATOM 614 O O . ARG A 1 80 ? 6.25 5.062 -12.883 1 93.31 80 ARG A O 1
ATOM 621 N N . HIS A 1 81 ? 5.926 5.598 -10.828 1 95.56 81 HIS A N 1
ATOM 622 C CA . HIS A 1 81 ? 4.938 4.547 -10.609 1 95.56 81 HIS A CA 1
ATOM 623 C C . HIS A 1 81 ? 3.643 5.117 -10.039 1 95.56 81 HIS A C 1
ATOM 625 O O . HIS A 1 81 ? 3.604 6.277 -9.617 1 95.56 81 HIS A O 1
ATOM 631 N N . LYS A 1 82 ? 2.553 4.387 -10.18 1 94.56 82 LYS A N 1
ATOM 632 C CA . LYS A 1 82 ? 1.333 4.684 -9.43 1 94.56 82 LYS A CA 1
ATOM 633 C C . LYS A 1 82 ? 1.518 4.398 -7.945 1 94.56 82 LYS A C 1
ATOM 635 O O . LYS A 1 82 ? 1.827 3.27 -7.559 1 94.56 82 LYS A O 1
ATOM 640 N N . VAL A 1 83 ? 1.407 5.473 -7.109 1 94.56 83 VAL A N 1
ATOM 641 C CA . VAL A 1 83 ? 1.668 5.352 -5.676 1 94.56 83 VAL A CA 1
ATOM 642 C C . VAL A 1 83 ? 0.451 5.824 -4.887 1 94.56 83 VAL A C 1
ATOM 644 O O . VAL A 1 83 ? -0.16 6.84 -5.227 1 94.56 83 VAL A O 1
ATOM 647 N N . GLY A 1 84 ? 0.039 5.062 -3.965 1 95 84 GLY A N 1
ATOM 648 C CA . GLY A 1 84 ? -0.932 5.461 -2.957 1 95 84 GLY A CA 1
ATOM 649 C C . GLY A 1 84 ? -0.307 5.742 -1.604 1 95 84 GLY A C 1
ATOM 650 O O . GLY A 1 84 ? 0.37 4.883 -1.035 1 95 84 GLY A O 1
ATOM 651 N N . LEU A 1 85 ? -0.47 6.93 -1.093 1 95.25 85 LEU A N 1
ATOM 652 C CA . LEU A 1 85 ? -0.016 7.23 0.261 1 95.25 85 LEU A CA 1
ATOM 653 C C . LEU A 1 85 ? -1.086 6.867 1.286 1 95.25 85 LEU A C 1
ATOM 655 O O . LEU A 1 85 ? -2.258 7.211 1.114 1 95.25 85 LEU A O 1
ATOM 659 N N . LYS A 1 86 ? -0.685 6.148 2.275 1 93.62 86 LYS A N 1
ATOM 660 C CA . LYS A 1 86 ? -1.566 5.848 3.398 1 93.62 86 LYS A CA 1
ATOM 661 C C . LYS A 1 86 ? -1.464 6.922 4.48 1 93.62 86 LYS A C 1
ATOM 663 O O . LYS A 1 86 ? -0.391 7.137 5.047 1 93.62 86 LYS A O 1
ATOM 668 N N . LEU A 1 87 ? -2.561 7.527 4.688 1 91.62 87 LEU A N 1
ATOM 669 C CA . LEU A 1 87 ? -2.598 8.672 5.594 1 91.62 87 LEU A CA 1
ATOM 670 C C . LEU A 1 87 ? -3.426 8.359 6.832 1 91.62 87 LEU A C 1
ATOM 672 O O . LEU A 1 87 ? -4.445 7.668 6.746 1 91.62 87 LEU A O 1
ATOM 676 N N . GLN A 1 88 ? -2.924 8.836 7.98 1 88.56 88 GLN A N 1
ATOM 677 C CA . GLN A 1 88 ? -3.637 8.758 9.25 1 88.56 88 GLN A CA 1
ATOM 678 C C . GLN A 1 88 ? -3.711 10.125 9.922 1 88.56 88 GLN A C 1
ATOM 680 O O . GLN A 1 88 ? -2.744 10.883 9.906 1 88.56 88 GLN A O 1
ATOM 685 N N . ASN A 1 89 ? -4.809 10.547 10.203 1 76.75 89 ASN A N 1
ATOM 686 C CA . ASN A 1 89 ? -4.984 11.766 10.977 1 76.75 89 ASN A CA 1
ATOM 687 C C . ASN A 1 89 ? -5.344 11.461 12.43 1 76.75 89 ASN A C 1
ATOM 689 O O . ASN A 1 89 ? -6.453 11.008 12.719 1 76.75 89 ASN A O 1
ATOM 693 N N . LYS A 1 90 ? -4.281 11.469 13.227 1 64.06 90 LYS A N 1
ATOM 694 C CA . LYS A 1 90 ? -4.477 11.18 14.648 1 64.06 90 LYS A CA 1
ATOM 695 C C . LYS A 1 90 ? -5.039 12.391 15.383 1 64.06 90 LYS A C 1
ATOM 697 O O . LYS A 1 90 ? -5.184 12.367 16.609 1 64.06 90 LYS A O 1
ATOM 702 N N . SER A 1 91 ? -5.051 13.492 14.688 1 60.38 91 SER A N 1
ATOM 703 C CA . SER A 1 91 ? -5.457 14.68 15.43 1 60.38 91 SER A CA 1
ATOM 704 C C . SER A 1 91 ? -6.793 14.461 16.125 1 60.38 91 SER A C 1
ATOM 706 O O . SER A 1 91 ? -7.715 13.883 15.555 1 60.38 91 SER A O 1
ATOM 708 N N . PRO A 1 92 ? -6.656 14.367 17.469 1 48.28 92 PRO A N 1
ATOM 709 C CA . PRO A 1 92 ? -7.895 14.367 18.25 1 48.28 92 PRO A CA 1
ATOM 710 C C . PRO A 1 92 ? -8.961 15.281 17.672 1 48.28 92 PRO A C 1
ATOM 712 O O . PRO A 1 92 ? -8.648 16.375 17.188 1 48.28 92 PRO A O 1
ATOM 715 N N . CYS A 1 93 ? -9.828 14.633 16.875 1 45.03 93 CYS A N 1
ATOM 716 C CA . CYS A 1 93 ? -10.969 15.492 16.562 1 45.03 93 CYS A CA 1
ATOM 717 C C . CYS A 1 93 ? -11.125 16.594 17.609 1 45.03 93 CYS A C 1
ATOM 719 O O . CYS A 1 93 ? -10.742 16.422 18.766 1 45.03 93 CYS A O 1
ATOM 721 N N . CYS A 1 94 ? -11.242 17.797 17.109 1 45.91 94 CYS A N 1
ATOM 722 C CA . CYS A 1 94 ? -11.641 18.938 17.922 1 45.91 94 CYS A CA 1
ATOM 723 C C . CYS A 1 94 ? -12.648 18.531 18.984 1 45.91 94 CYS A C 1
ATOM 725 O O . CYS A 1 94 ? -13.578 17.766 18.719 1 45.91 94 CYS A O 1
ATOM 727 N N . SER A 1 95 ? -12.07 18.219 20.047 1 46.28 95 SER A N 1
ATOM 728 C CA . SER A 1 95 ? -13.023 18.156 21.156 1 46.28 95 SER A CA 1
ATOM 729 C C . SER A 1 95 ? -13.812 19.453 21.266 1 46.28 95 SER A C 1
ATOM 731 O O . SER A 1 95 ? -13.242 20.547 21.219 1 46.28 95 SER A O 1
ATOM 733 N N . TRP A 1 96 ? -14.844 19.469 20.562 1 47.22 96 TRP A N 1
ATOM 734 C CA . TRP A 1 96 ? -15.781 20.578 20.75 1 47.22 96 TRP A CA 1
ATOM 735 C C . TRP A 1 96 ? -16.328 20.594 22.172 1 47.22 96 TRP A C 1
ATOM 737 O O . TRP A 1 96 ? -16.719 19.547 22.703 1 47.22 96 TRP A O 1
ATOM 747 N N . THR A 1 97 ? -15.555 21.297 22.922 1 48.81 97 THR A N 1
ATOM 748 C CA . THR A 1 97 ? -16.203 21.484 24.219 1 48.81 97 THR A CA 1
ATOM 749 C C . THR A 1 97 ? -17.219 22.625 24.141 1 48.81 97 THR A C 1
ATOM 751 O O . THR A 1 97 ? -16.906 23.703 23.641 1 48.81 97 THR A O 1
ATOM 754 N N . LEU A 1 98 ? -18.406 22.281 24.031 1 50.5 98 LEU A N 1
ATOM 755 C CA . LEU A 1 98 ? -19.484 23.234 24.203 1 50.5 98 LEU A CA 1
ATOM 756 C C . LEU A 1 98 ? -19.578 23.703 25.656 1 50.5 98 LEU A C 1
ATOM 758 O O . LEU A 1 98 ? -19.812 22.891 26.562 1 50.5 98 LEU A O 1
ATOM 762 N N . LYS A 1 99 ? -18.688 24.719 25.891 1 48.59 99 LYS A N 1
ATOM 763 C CA . LYS A 1 99 ? -18.938 25.344 27.172 1 48.59 99 LYS A CA 1
ATOM 764 C C . LYS A 1 99 ? -19.828 26.578 27.016 1 48.59 99 LYS A C 1
ATOM 766 O O . LYS A 1 99 ? -19.484 27.516 26.297 1 48.59 99 LYS A O 1
ATOM 771 N N . ASP A 1 100 ? -20.906 26.531 27.875 1 54.12 100 ASP A N 1
ATOM 772 C CA . ASP A 1 100 ? -21.859 27.609 28.078 1 54.12 100 ASP A CA 1
ATOM 773 C C . ASP A 1 100 ? -22.125 28.359 26.781 1 54.12 100 ASP A C 1
ATOM 775 O O . ASP A 1 100 ? -21.688 29.5 26.609 1 54.12 100 ASP A O 1
ATOM 779 N N . GLN A 1 101 ? -22.812 27.891 25.828 1 57.34 101 GLN A N 1
ATOM 780 C CA . GLN A 1 101 ? -23.422 28.391 24.594 1 57.34 101 GLN A CA 1
ATOM 781 C C . GLN A 1 101 ? -22.359 28.781 23.578 1 57.34 101 GLN A C 1
ATOM 783 O O . GLN A 1 101 ? -22.688 29.234 22.484 1 57.34 101 GLN A O 1
ATOM 788 N N . MET A 1 102 ? -21.188 28.781 24.031 1 55.06 102 MET A N 1
ATOM 789 C CA . MET A 1 102 ? -20.078 29.078 23.141 1 55.06 102 MET A CA 1
ATOM 790 C C . MET A 1 102 ? -19.344 27.797 22.734 1 55.06 102 MET A C 1
ATOM 792 O O . MET A 1 102 ? -19.016 26.969 23.578 1 55.06 102 MET A O 1
ATOM 796 N N . LEU A 1 103 ? -19.484 27.531 21.547 1 56.19 103 LEU A N 1
ATOM 797 C CA . LEU A 1 103 ? -18.688 26.469 20.953 1 56.19 103 LEU A CA 1
ATOM 798 C C . LEU A 1 103 ? -17.25 26.922 20.766 1 56.19 103 LEU A C 1
ATOM 800 O O . LEU A 1 103 ? -16.984 27.969 20.156 1 56.19 103 LEU A O 1
ATOM 804 N N . THR A 1 104 ? -16.438 26.641 21.719 1 53.84 104 THR A N 1
ATOM 805 C CA . THR A 1 104 ? -15.023 26.891 21.5 1 53.84 104 THR A CA 1
ATOM 806 C C . THR A 1 104 ? -14.359 25.688 20.828 1 53.84 104 THR A C 1
ATOM 808 O O . THR A 1 104 ? -14.555 24.547 21.266 1 53.84 104 THR A O 1
ATOM 811 N N . LEU A 1 105 ? -14.242 25.812 19.656 1 52.97 105 LEU A N 1
ATOM 812 C CA . LEU A 1 105 ? -13.484 24.844 18.875 1 52.97 105 LEU A CA 1
ATOM 813 C C . LEU A 1 105 ? -11.984 25.016 19.094 1 52.97 105 LEU A C 1
ATOM 815 O O . LEU A 1 105 ? -11.438 26.094 18.859 1 52.97 105 LEU A O 1
ATOM 819 N N . THR A 1 106 ? -11.469 24.453 19.984 1 50.78 106 THR A N 1
ATOM 820 C CA . THR A 1 106 ? -10.031 24.578 20.203 1 50.78 106 THR A CA 1
ATOM 821 C C . THR A 1 106 ? -9.266 23.562 19.359 1 50.78 106 THR A C 1
ATOM 823 O O . THR A 1 106 ? -8.039 23.531 19.375 1 50.78 106 THR A O 1
ATOM 826 N N . GLY A 1 107 ? -9.719 23.078 18.469 1 49.09 107 GLY A N 1
ATOM 827 C CA . GLY A 1 107 ? -8.867 22.188 17.688 1 49.09 107 GLY A CA 1
ATOM 828 C C . GLY A 1 107 ? -8.219 22.859 16.5 1 49.09 107 GLY A C 1
ATOM 829 O O . GLY A 1 107 ? -8.625 23.953 16.094 1 49.09 107 GLY A O 1
ATOM 830 N N . THR A 1 108 ? -6.996 22.703 16.234 1 46.47 108 THR A N 1
ATOM 831 C CA . THR A 1 108 ? -6.281 23.344 15.141 1 46.47 108 THR A CA 1
ATOM 832 C C . THR A 1 108 ? -7.074 23.25 13.844 1 46.47 108 THR A C 1
ATOM 834 O O . THR A 1 108 ? -7.203 24.234 13.109 1 46.47 108 THR A O 1
ATOM 837 N N . LYS A 1 109 ? -7.086 22.125 13.25 1 47.75 109 LYS A N 1
ATOM 838 C CA . LYS A 1 109 ? -7.668 22 11.914 1 47.75 109 LYS A CA 1
ATOM 839 C C . LYS A 1 109 ? -9.125 21.547 11.992 1 47.75 109 LYS A C 1
ATOM 841 O O . LYS A 1 109 ? -9.43 20.531 12.609 1 47.75 109 LYS A O 1
ATOM 846 N N . VAL A 1 110 ? -10.062 22.453 11.961 1 44.72 110 VAL A N 1
ATOM 847 C CA . VAL A 1 110 ? -11.516 22.281 11.938 1 44.72 110 VAL A CA 1
ATOM 848 C C . VAL A 1 110 ? -11.906 21.422 10.734 1 44.72 110 VAL A C 1
ATOM 850 O O . VAL A 1 110 ? -11.805 21.875 9.586 1 44.72 110 VAL A O 1
ATOM 853 N N . ASP A 1 111 ? -11.57 20.188 10.766 1 45.66 111 ASP A N 1
ATOM 854 C CA . ASP A 1 111 ? -12.211 19.422 9.703 1 45.66 111 ASP A CA 1
ATOM 855 C C . ASP A 1 111 ? -13.719 19.344 9.906 1 45.66 111 ASP A C 1
ATOM 857 O O . ASP A 1 111 ? -14.188 19.266 11.047 1 45.66 111 ASP A O 1
ATOM 861 N N . SER A 1 112 ? -14.492 19.906 9.023 1 44.78 112 SER A N 1
ATOM 862 C CA . SER A 1 112 ? -15.945 20 9.008 1 44.78 112 SER A CA 1
ATOM 863 C C . SER A 1 112 ? -16.578 18.719 9.539 1 44.78 112 SER A C 1
ATOM 865 O O . SER A 1 112 ? -17.766 18.719 9.906 1 44.78 112 SER A O 1
ATOM 867 N N . LYS A 1 113 ? -15.906 17.688 9.422 1 46.19 113 LYS A N 1
ATOM 868 C CA . LYS A 1 113 ? -16.656 16.484 9.758 1 46.19 113 LYS A CA 1
ATOM 869 C C . LYS A 1 113 ? -16.844 16.359 11.266 1 46.19 113 LYS A C 1
ATOM 871 O O . LYS A 1 113 ? -17.734 15.656 11.734 1 46.19 113 LYS A O 1
ATOM 876 N N . CYS A 1 114 ? -15.922 17 11.938 1 44.62 114 CYS A N 1
ATOM 877 C CA . CYS A 1 114 ? -16.031 16.906 13.391 1 44.62 114 CYS A CA 1
ATOM 878 C C . CYS A 1 114 ? -17.078 17.875 13.914 1 44.62 114 CYS A C 1
ATOM 880 O O . CYS A 1 114 ? -17.375 17.891 15.109 1 44.62 114 CYS A O 1
ATOM 882 N N . LEU A 1 115 ? -17.484 18.672 13.078 1 47.69 115 LEU A N 1
ATOM 883 C CA . LEU A 1 115 ? -18.469 19.609 13.609 1 47.69 115 LEU A CA 1
ATOM 884 C C . LEU A 1 115 ? -19.844 18.953 13.68 1 47.69 115 LEU A C 1
ATOM 886 O O . LEU A 1 115 ? -20.578 18.938 12.688 1 47.69 115 LEU A O 1
ATOM 890 N N . ASN A 1 116 ? -19.844 17.734 14.203 1 44.34 116 ASN A N 1
ATOM 891 C CA . ASN A 1 116 ? -21.234 17.375 14.477 1 44.34 116 ASN A CA 1
ATOM 892 C C . ASN A 1 116 ? -21.812 18.203 15.617 1 44.34 116 ASN A C 1
ATOM 894 O O . ASN A 1 116 ? -21.438 18.031 16.781 1 44.34 116 ASN A O 1
ATOM 898 N N . LEU A 1 117 ? -22.094 19.453 15.281 1 45.25 117 LEU A N 1
ATOM 899 C CA . LEU A 1 117 ? -22.766 20.344 16.219 1 45.25 117 LEU A CA 1
ATOM 900 C C . LEU A 1 117 ? -24.219 19.891 16.438 1 45.25 117 LEU A C 1
ATOM 902 O O . LEU A 1 117 ? -24.984 19.781 15.492 1 45.25 117 LEU A O 1
ATOM 906 N N . LYS A 1 118 ? -24.375 19 17.328 1 45 118 LYS A N 1
ATOM 907 C CA . LYS A 1 118 ? -25.766 18.781 17.719 1 45 118 LYS A CA 1
ATOM 908 C C . LYS A 1 118 ? -26.312 19.969 18.5 1 45 118 LYS A C 1
ATOM 910 O O . LYS A 1 118 ? -25.797 20.312 19.562 1 45 118 LYS A O 1
ATOM 915 N N . PHE A 1 119 ? -26.797 20.906 17.75 1 47.12 119 PHE A N 1
ATOM 916 C CA . PHE A 1 119 ? -27.547 21.969 18.406 1 47.12 119 PHE A CA 1
ATOM 917 C C . PHE A 1 119 ? -28.812 21.422 19.047 1 47.12 119 PHE A C 1
ATOM 919 O O . PHE A 1 119 ? -29.641 20.781 18.359 1 47.12 119 PHE A O 1
ATOM 926 N N . HIS A 1 120 ? -28.672 20.891 20.203 1 47.94 120 HIS A N 1
ATOM 927 C CA . HIS A 1 120 ? -29.953 20.641 20.875 1 47.94 120 HIS A CA 1
ATOM 928 C C . HIS A 1 120 ? -30.688 21.938 21.172 1 47.94 120 HIS A C 1
ATOM 930 O O . HIS A 1 120 ? -30.109 22.859 21.734 1 47.94 120 HIS A O 1
ATOM 936 N N . PRO A 1 121 ? -31.812 22.219 20.5 1 44 121 PRO A N 1
ATOM 937 C CA . PRO A 1 121 ? -32.625 23.375 20.828 1 44 121 PRO A CA 1
ATOM 938 C C . PRO A 1 121 ? -33 23.469 22.312 1 44 121 PRO A C 1
ATOM 940 O O . PRO A 1 121 ? -33.188 22.438 22.953 1 44 121 PRO A O 1
ATOM 943 N N . LEU A 1 122 ? -32.438 24.422 23.109 1 46.78 122 LEU A N 1
ATOM 944 C CA . LEU A 1 122 ? -33 24.703 24.422 1 46.78 122 LEU A CA 1
ATOM 945 C C . LEU A 1 122 ? -34.531 24.688 24.375 1 46.78 122 LEU A C 1
ATOM 947 O O . LEU A 1 122 ? -35.125 25.391 23.562 1 46.78 122 LEU A O 1
ATOM 951 N N . ALA A 1 123 ? -35.219 23.906 25.156 1 38.69 123 ALA A N 1
ATOM 952 C CA . ALA A 1 123 ? -36.625 24.156 25.438 1 38.69 123 ALA A CA 1
ATOM 953 C C . ALA A 1 123 ? -36.812 25.516 26.109 1 38.69 123 ALA A C 1
ATOM 955 O O . ALA A 1 123 ? -35.969 25.953 26.875 1 38.69 123 ALA A O 1
ATOM 956 N N . MET B 1 1 ? -9.977 -2.209 22.984 1 25.47 1 MET B N 1
ATOM 957 C CA . MET B 1 1 ? -9.984 -2.84 21.656 1 25.47 1 MET B CA 1
ATOM 958 C C . MET B 1 1 ? -9.109 -2.061 20.688 1 25.47 1 MET B C 1
ATOM 960 O O . MET B 1 1 ? -9.242 -0.841 20.562 1 25.47 1 MET B O 1
ATOM 964 N N . ALA B 1 2 ? -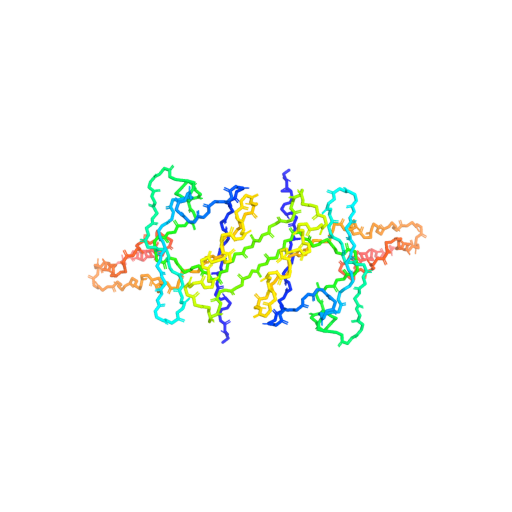7.965 -2.268 20.234 1 36.44 2 ALA B N 1
ATOM 965 C CA . ALA B 1 2 ? -6.98 -1.451 19.531 1 36.44 2 ALA B CA 1
ATOM 966 C C . ALA B 1 2 ? -7.602 -0.795 18.297 1 36.44 2 ALA B C 1
ATOM 968 O O . ALA B 1 2 ? -8.164 -1.479 17.438 1 36.44 2 ALA B O 1
ATOM 969 N N . GLU B 1 3 ? -8.336 0.25 18.328 1 43.25 3 GLU B N 1
ATOM 970 C CA . GLU B 1 3 ? -9.094 1.035 17.359 1 43.25 3 GLU B CA 1
ATOM 971 C C . GLU B 1 3 ? -8.367 1.1 16.016 1 43.25 3 GLU B C 1
ATOM 973 O O . GLU B 1 3 ? -7.191 1.471 15.961 1 43.25 3 GLU B O 1
ATOM 978 N N . GLU B 1 4 ? -8.516 0.132 15.242 1 50.94 4 GLU B N 1
ATOM 979 C CA . GLU B 1 4 ? -8.008 0.045 13.875 1 50.94 4 GLU B CA 1
ATOM 980 C C . GLU B 1 4 ? -7.891 1.428 13.234 1 50.94 4 GLU B C 1
ATOM 982 O O . GLU B 1 4 ? -8.891 2.129 13.07 1 50.94 4 GLU B O 1
ATOM 987 N N . GLU B 1 5 ? -6.883 2.227 13.68 1 61.81 5 GLU B N 1
ATOM 988 C CA . GLU B 1 5 ? -6.727 3.59 13.18 1 61.81 5 GLU B CA 1
ATOM 989 C C . GLU B 1 5 ? -7.066 3.676 11.695 1 61.81 5 GLU B C 1
ATOM 991 O O . GLU B 1 5 ? -6.617 2.844 10.906 1 61.81 5 GLU B O 1
ATOM 996 N N . GLU B 1 6 ? -8.203 4.25 11.43 1 79.12 6 GLU B N 1
ATOM 997 C CA . GLU B 1 6 ? -8.758 4.418 10.094 1 79.12 6 GLU B CA 1
ATOM 998 C C . GLU B 1 6 ? -7.77 5.125 9.172 1 79.12 6 GLU B C 1
ATOM 1000 O O . GLU B 1 6 ? -7.191 6.148 9.539 1 79.12 6 GLU B O 1
ATOM 1005 N N . THR B 1 7 ? -7.184 4.414 8.289 1 86.94 7 THR B N 1
ATOM 1006 C CA . THR B 1 7 ? -6.289 5.031 7.32 1 86.94 7 THR B CA 1
ATOM 1007 C C . THR B 1 7 ? -7.02 5.309 6.012 1 86.94 7 THR B C 1
ATOM 1009 O O . THR B 1 7 ? -8.031 4.668 5.711 1 86.94 7 THR B O 1
ATOM 1012 N N . ARG B 1 8 ? -6.703 6.426 5.395 1 90.12 8 ARG B N 1
ATOM 1013 C CA . ARG B 1 8 ? -7.191 6.703 4.047 1 90.12 8 ARG B CA 1
ATOM 1014 C C . ARG B 1 8 ? -6.051 6.68 3.035 1 90.12 8 ARG B C 1
ATOM 1016 O O . ARG B 1 8 ? -4.902 6.949 3.383 1 90.12 8 ARG B O 1
ATOM 1023 N N . GLU B 1 9 ? -6.371 6.277 1.84 1 92.5 9 GLU B N 1
ATOM 1024 C CA . GLU B 1 9 ? -5.363 6.195 0.788 1 92.5 9 GLU B CA 1
ATOM 1025 C C . GLU B 1 9 ? -5.586 7.266 -0.276 1 92.5 9 GLU B C 1
ATOM 1027 O O . GLU B 1 9 ? -6.719 7.492 -0.71 1 92.5 9 GLU B O 1
ATOM 1032 N N . VAL B 1 10 ? -4.551 7.98 -0.643 1 95.06 10 VAL B N 1
ATOM 1033 C CA . VAL B 1 10 ? -4.582 8.922 -1.757 1 95.06 10 VAL B CA 1
ATOM 1034 C C . VAL B 1 10 ? -3.666 8.43 -2.875 1 95.06 10 VAL B C 1
ATOM 1036 O O . VAL B 1 10 ? -2.492 8.133 -2.639 1 95.06 10 VAL B O 1
ATOM 1039 N N . LEU B 1 11 ? -4.145 8.406 -4.09 1 95.19 11 LEU B N 1
ATOM 1040 C CA . LEU B 1 11 ? -3.438 7.805 -5.215 1 95.19 11 LEU B CA 1
ATOM 1041 C C . LEU B 1 11 ? -2.787 8.875 -6.086 1 95.19 11 LEU B C 1
ATOM 1043 O O . LEU B 1 11 ? -3.406 9.891 -6.391 1 95.19 11 LEU B O 1
ATOM 1047 N N . PHE B 1 12 ? -1.622 8.633 -6.453 1 95.38 12 PHE B N 1
ATOM 1048 C CA . PHE B 1 12 ? -0.879 9.422 -7.43 1 95.38 12 PHE B CA 1
ATOM 1049 C C . PHE B 1 12 ? -0.441 8.562 -8.609 1 95.38 12 PHE B C 1
ATOM 1051 O O . PHE B 1 12 ? 0.445 7.715 -8.469 1 95.38 12 PHE B O 1
ATOM 1058 N N . PRO B 1 13 ? -0.987 8.844 -9.797 1 94.5 13 PRO B N 1
ATOM 1059 C CA . PRO B 1 13 ? -0.704 7.984 -10.953 1 94.5 13 PRO B CA 1
ATOM 1060 C C . PRO B 1 13 ? 0.745 8.086 -11.422 1 94.5 13 PRO B C 1
ATOM 1062 O O . PRO B 1 13 ? 1.272 7.148 -12.023 1 94.5 13 PRO B O 1
ATOM 1065 N N . ASP B 1 14 ? 1.329 9.195 -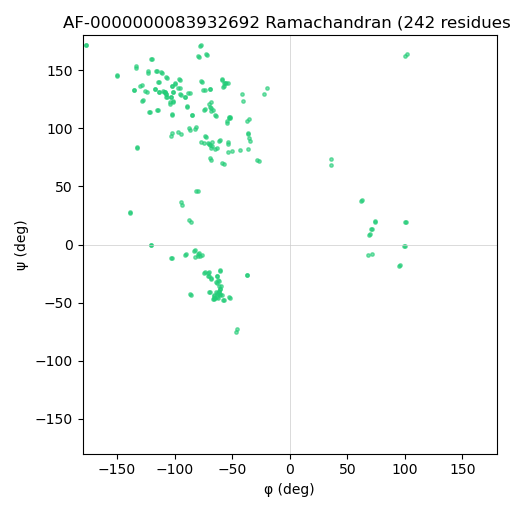11.219 1 94.19 14 ASP B N 1
ATOM 1066 C CA . ASP B 1 14 ? 2.713 9.438 -11.609 1 94.19 14 ASP B CA 1
ATOM 1067 C C . ASP B 1 14 ? 3.5 10.094 -10.477 1 94.19 14 ASP B C 1
ATOM 1069 O O . ASP B 1 14 ? 3.807 11.281 -10.531 1 94.19 14 ASP B O 1
ATOM 1073 N N . TRP B 1 15 ? 3.977 9.211 -9.594 1 94.62 15 TRP B N 1
ATOM 1074 C CA . TRP B 1 15 ? 4.688 9.703 -8.414 1 94.62 15 TRP B CA 1
ATOM 1075 C C . T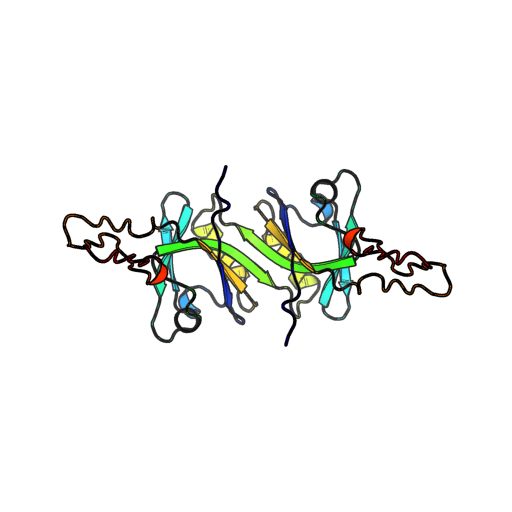RP B 1 15 ? 6.086 10.18 -8.781 1 94.62 15 TRP B C 1
ATOM 1077 O O . TRP B 1 15 ? 6.801 9.516 -9.531 1 94.62 15 TRP B O 1
ATOM 1087 N N . GLU B 1 16 ? 6.367 11.32 -8.273 1 96.31 16 GLU B N 1
ATOM 1088 C CA . GLU B 1 16 ? 7.715 11.852 -8.445 1 96.31 16 GLU B CA 1
ATOM 1089 C C . GLU B 1 16 ? 8.219 12.508 -7.168 1 96.31 16 GLU B C 1
ATOM 1091 O O . GLU B 1 16 ? 8.938 13.508 -7.215 1 96.31 16 GLU B O 1
ATOM 1096 N N . GLY B 1 17 ? 7.699 12.008 -6.043 1 95.75 17 GLY B N 1
ATOM 1097 C CA . GLY B 1 17 ? 8.094 12.523 -4.742 1 95.75 17 GLY B CA 1
ATOM 1098 C C . GLY B 1 17 ? 7.09 13.5 -4.152 1 95.75 17 GLY B C 1
ATOM 1099 O O . GLY B 1 17 ? 6.227 14.016 -4.867 1 95.75 17 GLY B O 1
ATOM 1100 N N . PRO B 1 18 ? 7.223 13.688 -2.895 1 95.94 18 PRO B N 1
ATOM 1101 C CA . PRO B 1 18 ? 6.266 14.562 -2.217 1 95.94 18 PRO B CA 1
ATOM 1102 C C . PRO B 1 18 ? 6.27 15.984 -2.773 1 95.94 18 PRO B C 1
ATOM 1104 O O . PRO B 1 18 ? 5.211 16.594 -2.949 1 95.94 18 PRO B O 1
ATOM 1107 N N . ASP B 1 19 ? 7.41 16.5 -3.168 1 96.06 19 ASP B N 1
ATOM 1108 C CA . ASP B 1 19 ? 7.504 17.859 -3.662 1 96.06 19 ASP B CA 1
ATOM 1109 C C . ASP B 1 19 ? 6.75 18.031 -4.98 1 96.06 19 ASP B C 1
ATOM 1111 O O . ASP B 1 19 ? 6.004 18.984 -5.16 1 96.06 19 ASP B O 1
ATOM 1115 N N . LYS B 1 20 ? 6.934 17.094 -5.812 1 96.44 20 LYS B N 1
ATOM 1116 C CA . LYS B 1 20 ? 6.332 17.172 -7.141 1 96.44 20 LYS B CA 1
ATOM 1117 C C . LYS B 1 20 ? 4.816 16.984 -7.066 1 96.44 20 LYS B C 1
ATOM 1119 O O . LYS B 1 20 ? 4.086 17.438 -7.949 1 96.44 20 LYS B O 1
ATOM 1124 N N . THR B 1 21 ? 4.336 16.328 -6.035 1 96.56 21 THR B N 1
ATOM 1125 C CA . THR B 1 21 ? 2.898 16.141 -5.883 1 96.56 21 THR B CA 1
ATOM 1126 C C . THR B 1 21 ? 2.277 17.281 -5.086 1 96.56 21 THR B C 1
ATOM 1128 O O . THR B 1 21 ? 1.057 17.344 -4.926 1 96.56 21 THR B O 1
ATOM 1131 N N . GLY B 1 22 ? 3.133 18.188 -4.5 1 97.25 22 GLY B N 1
ATOM 1132 C CA . GLY B 1 22 ? 2.654 19.359 -3.766 1 97.25 22 GLY B CA 1
ATOM 1133 C C . GLY B 1 22 ? 2.686 19.156 -2.262 1 97.25 22 GLY B C 1
ATOM 1134 O O . GLY B 1 22 ? 1.983 19.859 -1.528 1 97.25 22 GLY B O 1
ATOM 1135 N N . LEU B 1 23 ? 3.463 18.203 -1.804 1 97.06 23 LEU B N 1
ATOM 1136 C CA . LEU B 1 23 ? 3.516 17.922 -0.373 1 97.06 23 LEU B CA 1
ATOM 1137 C C . LEU B 1 23 ? 4.848 18.375 0.219 1 97.06 23 LEU B C 1
ATOM 1139 O O . LEU B 1 23 ? 5.906 18.125 -0.365 1 97.06 23 LEU B O 1
ATOM 1143 N N . THR B 1 24 ? 4.777 19.047 1.235 1 96.81 24 THR B N 1
ATOM 1144 C CA . THR B 1 24 ? 5.91 19.234 2.135 1 96.81 24 THR B CA 1
ATOM 1145 C C . THR B 1 24 ? 5.785 18.328 3.357 1 96.81 24 THR B C 1
ATOM 1147 O O . THR B 1 24 ? 4.801 18.406 4.094 1 96.81 24 THR B O 1
ATOM 1150 N N . ILE B 1 25 ? 6.832 17.516 3.523 1 95.88 25 ILE B N 1
ATOM 1151 C CA . ILE B 1 25 ? 6.742 16.531 4.605 1 95.88 25 ILE B CA 1
ATOM 1152 C C . ILE B 1 25 ? 7.809 16.844 5.66 1 95.88 25 ILE B C 1
ATOM 1154 O O . ILE B 1 25 ? 8.812 17.484 5.363 1 95.88 25 ILE B O 1
ATOM 1158 N N . GLU B 1 26 ? 7.453 16.5 6.84 1 94.75 26 GLU B N 1
ATOM 1159 C CA . GLU B 1 26 ? 8.391 16.594 7.953 1 94.75 26 GLU B CA 1
ATOM 1160 C C . GLU B 1 26 ? 8.445 15.297 8.742 1 94.75 26 GLU B C 1
ATOM 1162 O O . GLU B 1 26 ? 7.426 14.625 8.922 1 94.75 26 GLU B O 1
ATOM 1167 N N . GLN B 1 27 ? 9.586 14.883 9.086 1 93.25 27 GLN B N 1
ATOM 1168 C CA . GLN B 1 27 ? 9.773 13.68 9.891 1 93.25 27 GLN B CA 1
ATOM 1169 C C . GLN B 1 27 ? 10.188 14.031 11.312 1 93.25 27 GLN B C 1
ATOM 1171 O O . GLN B 1 27 ? 11.117 14.82 11.516 1 93.25 27 GLN B O 1
ATOM 1176 N N . THR B 1 28 ? 9.523 13.484 12.258 1 91.56 28 THR B N 1
ATOM 1177 C CA . THR B 1 28 ? 9.844 13.719 13.664 1 91.56 28 THR B CA 1
ATOM 1178 C C . THR B 1 28 ? 11.062 12.906 14.086 1 91.56 28 THR B C 1
ATOM 1180 O O . THR B 1 28 ? 11.547 12.062 13.328 1 91.56 28 THR B O 1
ATOM 1183 N N . SER B 1 29 ? 11.555 13.172 15.281 1 89.94 29 SER B N 1
ATOM 1184 C CA . SER B 1 29 ? 12.688 12.438 15.844 1 89.94 29 SER B CA 1
ATOM 1185 C C . SER B 1 29 ? 12.344 10.961 16.031 1 89.94 29 SER B C 1
ATOM 1187 O O . SER B 1 29 ? 13.227 10.102 15.984 1 89.94 29 SER B O 1
ATOM 1189 N N . GLY B 1 30 ? 11.039 10.68 16.219 1 87.12 30 GLY B N 1
ATOM 1190 C CA . GLY B 1 30 ? 10.586 9.312 16.391 1 87.12 30 GLY B CA 1
ATOM 1191 C C . GLY B 1 30 ? 10.461 8.562 15.07 1 87.12 30 GLY B C 1
ATOM 1192 O O . GLY B 1 30 ? 10.164 7.367 15.062 1 87.12 30 GLY B O 1
ATOM 1193 N N . GLY B 1 31 ? 10.602 9.234 14 1 88.81 31 GLY B N 1
ATOM 1194 C CA . GLY B 1 31 ? 10.586 8.609 12.688 1 88.81 31 GLY B CA 1
ATOM 1195 C C . GLY B 1 31 ? 9.258 8.758 11.977 1 88.81 31 GLY B C 1
ATOM 1196 O O . GLY B 1 31 ? 9.102 8.312 10.836 1 88.81 31 GLY B O 1
ATOM 1197 N N . GLU B 1 32 ? 8.266 9.414 12.625 1 91.81 32 GLU B N 1
ATOM 1198 C CA . GLU B 1 32 ? 6.953 9.586 12.008 1 91.81 32 GLU B CA 1
ATOM 1199 C C . GLU B 1 32 ? 6.98 10.695 10.961 1 91.81 32 GLU B C 1
ATOM 1201 O O . GLU B 1 32 ? 7.648 11.719 11.141 1 91.81 32 GLU B O 1
ATOM 1206 N N . ILE B 1 33 ? 6.305 10.477 9.914 1 94.44 33 ILE B N 1
ATOM 1207 C CA . ILE B 1 33 ? 6.262 11.422 8.805 1 94.44 33 ILE B CA 1
ATOM 1208 C C . ILE B 1 33 ? 4.902 12.117 8.758 1 94.44 33 ILE B C 1
ATOM 1210 O O . ILE B 1 33 ? 3.861 11.453 8.734 1 94.44 33 ILE B O 1
ATOM 1214 N N . PHE B 1 34 ? 4.961 13.453 8.734 1 92.88 34 PHE B N 1
ATOM 1215 C CA . PHE B 1 34 ? 3.732 14.234 8.695 1 92.88 34 PHE B CA 1
ATOM 1216 C C . PHE B 1 34 ? 3.715 15.164 7.492 1 92.88 34 PHE B C 1
ATOM 1218 O O . PHE B 1 34 ? 4.766 15.602 7.023 1 92.88 34 PHE B O 1
ATOM 1225 N N . VAL B 1 35 ? 2.521 15.391 7.031 1 94.06 35 VAL B N 1
ATOM 1226 C CA . VAL B 1 35 ? 2.318 16.438 6.031 1 94.06 35 VAL B CA 1
ATOM 1227 C C . VAL B 1 35 ? 2.412 17.812 6.688 1 94.06 35 VAL B C 1
ATOM 1229 O O . VAL B 1 35 ? 1.592 18.156 7.543 1 94.06 35 VAL B O 1
ATOM 1232 N N . LYS B 1 36 ? 3.379 18.5 6.281 1 95.5 36 LYS B N 1
ATOM 1233 C CA . LYS B 1 36 ? 3.586 19.844 6.832 1 95.5 36 LYS B CA 1
ATOM 1234 C C . LYS B 1 36 ? 2.764 20.875 6.074 1 95.5 36 LYS B C 1
ATOM 1236 O O . LYS B 1 36 ? 2.188 21.781 6.68 1 95.5 36 LYS B O 1
ATOM 1241 N N . GLU B 1 37 ? 2.77 20.75 4.754 1 95.62 37 GLU B N 1
ATOM 1242 C CA . GLU B 1 37 ? 2.064 21.703 3.895 1 95.62 37 GLU B CA 1
ATOM 1243 C C . GLU B 1 37 ? 1.581 21.016 2.613 1 95.62 37 GLU B C 1
ATOM 1245 O O . GLU B 1 37 ? 2.24 20.125 2.096 1 95.62 37 GLU B O 1
ATOM 1250 N N . VAL B 1 38 ? 0.434 21.484 2.174 1 95.38 38 VAL B N 1
ATOM 1251 C CA . VAL B 1 38 ? -0.091 21.109 0.868 1 95.38 38 VAL B CA 1
ATOM 1252 C C . VAL B 1 38 ? -0.163 22.328 -0.04 1 95.38 38 VAL B C 1
ATOM 1254 O O . VAL B 1 38 ? -0.891 23.281 0.249 1 95.38 38 VAL B O 1
ATOM 1257 N N . LYS B 1 39 ? 0.615 22.281 -1.09 1 96.75 39 LYS B N 1
ATOM 1258 C CA . LYS B 1 39 ? 0.65 23.406 -2.012 1 96.75 39 LYS B CA 1
ATOM 1259 C C . LYS B 1 39 ? -0.662 23.531 -2.781 1 96.75 39 LYS B C 1
ATOM 1261 O O . LYS B 1 39 ? -1.179 22.547 -3.299 1 96.75 39 LYS B O 1
ATOM 1266 N N . GLY B 1 40 ? -1.224 24.719 -2.893 1 94.88 40 GLY B N 1
ATOM 1267 C CA . GLY B 1 40 ? -2.441 24.953 -3.65 1 94.88 40 GLY B CA 1
ATOM 1268 C C . GLY B 1 40 ? -2.324 24.562 -5.109 1 94.88 40 GLY B C 1
ATOM 1269 O O . GLY B 1 40 ? -1.246 24.656 -5.699 1 94.88 40 GLY B O 1
ATOM 1270 N N . GLU B 1 41 ? -3.391 23.984 -5.68 1 95.31 41 GLU B N 1
ATOM 1271 C CA . GLU B 1 41 ? -3.51 23.641 -7.094 1 95.31 41 GLU B CA 1
ATOM 1272 C C . GLU B 1 41 ? -2.582 22.484 -7.457 1 95.31 41 GLU B C 1
ATOM 1274 O O . GLU B 1 41 ? -2.336 22.219 -8.633 1 95.31 41 GLU B O 1
ATOM 1279 N N . SER B 1 42 ? -1.996 21.891 -6.43 1 95.44 42 SER B N 1
ATOM 1280 C CA . SER B 1 42 ? -1.149 20.734 -6.652 1 95.44 42 SER B CA 1
ATOM 1281 C C . SER B 1 42 ? -1.984 19.469 -6.828 1 95.44 42 SER B C 1
ATOM 1283 O O . SER B 1 42 ? -3.178 19.453 -6.52 1 95.44 42 SER B O 1
ATOM 1285 N N . PRO B 1 43 ? -1.4 18.5 -7.363 1 95.06 43 PRO B N 1
ATOM 1286 C CA . PRO B 1 43 ? -2.115 17.234 -7.426 1 95.06 43 PRO B CA 1
ATOM 1287 C C . PRO B 1 43 ? -2.645 16.781 -6.066 1 95.06 43 PRO B C 1
ATOM 1289 O O . PRO B 1 43 ? -3.771 16.297 -5.969 1 95.06 43 PRO B O 1
ATOM 1292 N N . ALA B 1 44 ? -1.827 16.875 -5.039 1 95.25 44 ALA B N 1
ATOM 1293 C CA . ALA B 1 44 ? -2.266 16.516 -3.695 1 95.25 44 ALA B CA 1
ATOM 1294 C C . ALA B 1 44 ? -3.48 17.344 -3.273 1 95.25 44 ALA B C 1
ATOM 1296 O O . ALA B 1 44 ? -4.453 16.797 -2.748 1 95.25 44 ALA B O 1
ATOM 1297 N N . ALA B 1 45 ? -3.398 18.641 -3.486 1 93.56 45 ALA B N 1
ATOM 1298 C CA . ALA B 1 45 ? -4.512 19.516 -3.129 1 93.56 45 ALA B CA 1
ATOM 1299 C C . ALA B 1 45 ? -5.773 19.141 -3.9 1 93.56 45 ALA B C 1
ATOM 1301 O O . ALA B 1 45 ? -6.867 19.109 -3.332 1 93.56 45 ALA B O 1
ATOM 1302 N N . ARG B 1 46 ? -5.625 18.781 -5.125 1 94.5 46 ARG B N 1
ATOM 1303 C CA . ARG B 1 46 ? -6.754 18.453 -5.996 1 94.5 46 ARG B CA 1
ATOM 1304 C C . ARG B 1 46 ? -7.414 17.141 -5.574 1 94.5 46 ARG B C 1
ATOM 1306 O O . ARG B 1 46 ? -8.594 16.922 -5.848 1 94.5 46 ARG B O 1
ATOM 1313 N N . SER B 1 47 ? -6.617 16.297 -4.957 1 91.25 47 SER B N 1
ATOM 1314 C CA . SER B 1 47 ? -7.184 15.031 -4.484 1 91.25 47 SER B CA 1
ATOM 1315 C C . SER B 1 47 ? -8.242 15.273 -3.416 1 91.25 47 SER B C 1
ATOM 1317 O O . SER B 1 47 ? -9.156 14.461 -3.244 1 91.25 47 SER B O 1
ATOM 1319 N N . GLY B 1 48 ? -8.102 16.328 -2.59 1 90.12 48 GLY B N 1
ATOM 1320 C CA . GLY B 1 48 ? -9.023 16.656 -1.516 1 90.12 48 GLY B CA 1
ATOM 1321 C C . GLY B 1 48 ? -8.969 15.68 -0.364 1 90.12 48 GLY B C 1
ATOM 1322 O O . GLY B 1 48 ? -9.859 15.664 0.491 1 90.12 48 GLY B O 1
ATOM 1323 N N . LYS B 1 49 ? -7.984 14.875 -0.337 1 90.88 49 LYS B N 1
ATOM 1324 C CA . LYS B 1 49 ? -7.941 13.812 0.662 1 90.88 49 LYS B CA 1
ATOM 1325 C C . LYS B 1 49 ? -6.703 13.938 1.546 1 90.88 49 LYS B C 1
ATOM 1327 O O . LYS B 1 49 ? -6.469 13.094 2.418 1 90.88 49 LYS B O 1
ATOM 1332 N N . VAL B 1 50 ? -5.891 14.945 1.269 1 91.75 50 VAL B N 1
ATOM 1333 C CA . VAL B 1 50 ? -4.66 15.133 2.033 1 91.75 50 VAL B CA 1
ATOM 1334 C C . VAL B 1 50 ? -4.715 16.453 2.783 1 91.75 50 VAL B C 1
ATOM 1336 O O . VAL B 1 50 ? -5.031 17.5 2.199 1 91.75 50 VAL B O 1
ATOM 1339 N N . TYR B 1 51 ? -4.34 16.422 4.082 1 88.94 51 TYR B N 1
ATOM 1340 C CA . TYR B 1 51 ? -4.395 17.625 4.918 1 88.94 51 TYR B CA 1
ATOM 1341 C C . TYR B 1 51 ? -3.107 17.781 5.719 1 88.94 51 TYR B C 1
ATOM 1343 O O . TYR B 1 51 ? -2.436 16.797 6.035 1 88.94 51 TYR B O 1
ATOM 1351 N N . GLU B 1 52 ? -2.84 19.016 6 1 89.94 52 GLU B N 1
ATOM 1352 C CA . GLU B 1 52 ? -1.747 19.281 6.926 1 89.94 52 GLU B CA 1
ATOM 1353 C C . GLU B 1 52 ? -1.96 18.578 8.258 1 89.94 52 GLU B C 1
ATOM 1355 O O . GLU B 1 52 ? -3.078 18.531 8.781 1 89.94 52 GLU B O 1
ATOM 1360 N N . GLY B 1 53 ? -0.887 17.969 8.766 1 89.94 53 GLY B N 1
ATOM 1361 C CA . GLY B 1 53 ? -0.988 17.25 10.031 1 89.94 53 GLY B CA 1
ATOM 1362 C C . GLY B 1 53 ? -1.241 15.766 9.852 1 89.94 53 GLY B C 1
ATOM 1363 O O . GLY B 1 53 ? -1.096 14.992 10.797 1 89.94 53 GLY B O 1
ATOM 1364 N N . ASP B 1 54 ? -1.7 15.43 8.672 1 91.5 54 ASP B N 1
ATOM 1365 C CA . ASP B 1 54 ? -1.82 14 8.414 1 91.5 54 ASP B CA 1
ATOM 1366 C C . ASP B 1 54 ? -0.483 13.289 8.617 1 91.5 54 ASP B C 1
ATOM 1368 O O . ASP B 1 54 ? 0.566 13.805 8.227 1 91.5 54 ASP B O 1
ATOM 1372 N N . GLN B 1 55 ? -0.538 12.117 9.227 1 92.88 55 GLN B N 1
ATOM 1373 C CA . GLN B 1 55 ? 0.634 11.25 9.273 1 92.88 55 GLN B CA 1
ATOM 1374 C C . GLN B 1 55 ? 0.654 10.297 8.078 1 92.88 55 GLN B C 1
ATOM 1376 O O . GLN B 1 55 ? -0.367 9.695 7.742 1 92.88 55 GLN B O 1
ATOM 1381 N N . ILE B 1 56 ? 1.733 10.289 7.371 1 94.56 56 ILE B N 1
ATOM 1382 C CA . ILE B 1 56 ? 1.938 9.289 6.332 1 94.56 56 ILE B CA 1
ATOM 1383 C C . ILE B 1 56 ? 2.52 8.016 6.949 1 94.56 56 ILE B C 1
ATOM 1385 O O . ILE B 1 56 ? 3.684 7.992 7.352 1 94.56 56 ILE B O 1
ATOM 1389 N N . VAL B 1 57 ? 1.777 6.984 6.977 1 93.62 57 VAL B N 1
ATOM 1390 C CA . VAL B 1 57 ? 2.184 5.801 7.723 1 93.62 57 VAL B CA 1
ATOM 1391 C C . VAL B 1 57 ? 2.713 4.738 6.758 1 93.62 57 VAL B C 1
ATOM 1393 O O . VAL B 1 57 ? 3.354 3.773 7.18 1 93.62 57 VAL B O 1
ATOM 1396 N N . GLY B 1 58 ? 2.527 4.898 5.453 1 95.5 58 GLY B N 1
ATOM 1397 C CA . GLY B 1 58 ? 2.986 3.941 4.457 1 95.5 58 GLY B CA 1
ATOM 1398 C C . GLY B 1 58 ? 2.725 4.391 3.031 1 95.5 58 GLY B C 1
ATOM 1399 O O . GLY B 1 58 ? 2.082 5.422 2.809 1 95.5 58 GLY B O 1
ATOM 1400 N N . ALA B 1 59 ? 3.234 3.705 2.064 1 96.69 59 ALA B N 1
ATOM 1401 C CA . ALA B 1 59 ? 3.062 3.92 0.63 1 96.69 59 ALA B CA 1
ATOM 1402 C C . ALA B 1 59 ? 2.785 2.605 -0.092 1 96.69 59 ALA B C 1
ATOM 1404 O O . ALA B 1 59 ? 3.459 1.602 0.153 1 96.69 59 ALA B O 1
ATOM 1405 N N . THR B 1 60 ? 1.811 2.609 -0.937 1 96 60 THR B N 1
ATOM 1406 C CA . THR B 1 60 ? 1.476 1.464 -1.774 1 96 60 THR B CA 1
ATOM 1407 C C . THR B 1 60 ? 1.97 1.675 -3.203 1 96 60 THR B C 1
ATOM 1409 O O . THR B 1 60 ? 1.669 2.695 -3.824 1 96 60 THR B O 1
ATOM 1412 N N . ILE B 1 61 ? 2.713 0.754 -3.764 1 96.5 61 ILE B N 1
ATOM 1413 C CA . ILE B 1 61 ? 3.076 0.751 -5.176 1 96.5 61 ILE B CA 1
ATOM 1414 C C . ILE B 1 61 ? 2.197 -0.242 -5.934 1 96.5 61 ILE B C 1
ATOM 1416 O O . ILE B 1 61 ? 1.98 -1.364 -5.473 1 96.5 61 ILE B O 1
ATOM 1420 N N . TYR B 1 62 ? 1.676 0.145 -6.941 1 95.12 62 TYR B N 1
ATOM 1421 C CA . TYR B 1 62 ? 0.841 -0.71 -7.777 1 95.12 62 TYR B CA 1
ATOM 1422 C C . TYR B 1 62 ? 1.628 -1.242 -8.969 1 95.12 62 TYR B C 1
ATOM 1424 O O . TYR B 1 62 ? 2.396 -0.506 -9.594 1 95.12 62 TYR B O 1
ATOM 1432 N N . PHE B 1 63 ? 1.425 -2.447 -9.281 1 93.56 63 PHE B N 1
ATOM 1433 C CA . PHE B 1 63 ? 2.248 -3.141 -10.266 1 93.56 63 PHE B CA 1
ATOM 1434 C C . PHE B 1 63 ? 1.614 -3.066 -11.648 1 93.56 63 PHE B C 1
ATOM 1436 O O . PHE B 1 63 ? 1.851 -3.936 -12.492 1 93.56 63 PHE B O 1
ATOM 1443 N N . ASP B 1 64 ? 1.028 -2.01 -11.938 1 85.75 64 ASP B N 1
ATOM 1444 C CA . ASP B 1 64 ? 0.45 -1.813 -13.266 1 85.75 64 ASP B CA 1
ATOM 1445 C C . ASP B 1 64 ? 1.541 -1.651 -14.32 1 85.75 64 ASP B C 1
ATOM 1447 O O . ASP B 1 64 ? 2.404 -0.78 -14.203 1 85.75 64 ASP B O 1
ATOM 1451 N N . ASN B 1 65 ? 1.529 -2.537 -15.312 1 82.62 65 ASN B N 1
ATOM 1452 C CA . ASN B 1 65 ? 2.373 -2.369 -16.484 1 82.62 65 ASN B CA 1
ATOM 1453 C C . ASN B 1 65 ? 3.855 -2.4 -16.125 1 82.62 65 ASN B C 1
ATOM 1455 O O . ASN B 1 65 ? 4.625 -1.553 -16.578 1 82.62 65 ASN B O 1
ATOM 1459 N N . MET B 1 66 ? 4.188 -3.254 -15.203 1 90.75 66 MET B N 1
ATOM 1460 C CA . MET B 1 66 ? 5.586 -3.395 -14.812 1 90.75 66 MET B CA 1
ATOM 1461 C C . MET B 1 66 ? 6.172 -4.695 -15.344 1 90.75 66 MET B C 1
ATOM 1463 O O . MET B 1 66 ? 5.477 -5.711 -15.422 1 90.75 66 MET B O 1
ATOM 1467 N N . SER B 1 67 ? 7.422 -4.637 -15.734 1 91.44 67 SER B N 1
ATOM 1468 C CA . SER B 1 67 ? 8.109 -5.855 -16.141 1 91.44 67 SER B CA 1
ATOM 1469 C C . SER B 1 67 ? 8.414 -6.746 -14.938 1 91.44 67 SER B C 1
ATOM 1471 O O . SER B 1 67 ? 8.414 -6.281 -13.797 1 91.44 67 SER B O 1
ATOM 1473 N N . SER B 1 68 ? 8.703 -7.977 -15.188 1 91.5 68 SER B N 1
ATOM 1474 C CA . SER B 1 68 ? 9.062 -8.938 -14.148 1 91.5 68 SER B CA 1
ATOM 1475 C C . SER B 1 68 ? 10.32 -8.508 -13.414 1 91.5 68 SER B C 1
ATOM 1477 O O . SER B 1 68 ? 10.414 -8.641 -12.188 1 91.5 68 SER B O 1
ATOM 1479 N N . GLU B 1 69 ? 11.266 -7.988 -14.188 1 93.62 69 GLU B N 1
ATOM 1480 C CA . GLU B 1 69 ? 12.523 -7.559 -13.586 1 93.62 69 GLU B CA 1
ATOM 1481 C C . GLU B 1 69 ? 12.32 -6.359 -12.664 1 93.62 69 GLU B C 1
ATOM 1483 O O . GLU B 1 69 ? 12.797 -6.348 -11.531 1 93.62 69 GLU B O 1
ATOM 1488 N N . GLU B 1 70 ? 11.594 -5.402 -13.18 1 93.25 70 GLU B N 1
ATOM 1489 C CA . GLU B 1 70 ? 11.312 -4.211 -12.383 1 93.25 70 GLU B CA 1
ATOM 1490 C C . GLU B 1 70 ? 10.555 -4.566 -11.102 1 93.25 70 GLU B C 1
ATOM 1492 O O . GLU B 1 70 ? 10.883 -4.074 -10.023 1 93.25 70 GLU B O 1
ATOM 1497 N N . THR B 1 71 ? 9.555 -5.465 -11.195 1 94 71 THR B N 1
ATOM 1498 C CA . THR B 1 71 ? 8.758 -5.898 -10.055 1 94 71 THR B CA 1
ATOM 1499 C C . THR B 1 71 ? 9.633 -6.613 -9.023 1 94 71 THR B C 1
ATOM 1501 O O . THR B 1 71 ? 9.539 -6.34 -7.828 1 94 71 THR B O 1
ATOM 1504 N N . ALA B 1 72 ? 10.477 -7.5 -9.492 1 93.44 72 ALA B N 1
ATOM 1505 C CA . ALA B 1 72 ? 11.367 -8.242 -8.602 1 93.44 72 ALA B CA 1
ATOM 1506 C C . ALA B 1 72 ? 12.289 -7.293 -7.84 1 93.44 72 ALA B C 1
ATOM 1508 O O . ALA B 1 72 ? 12.477 -7.441 -6.629 1 93.44 72 ALA B O 1
ATOM 1509 N N . ASP B 1 73 ? 12.852 -6.273 -8.562 1 94.69 73 ASP B N 1
ATOM 1510 C CA . ASP B 1 73 ? 13.758 -5.305 -7.945 1 94.69 73 ASP B CA 1
ATOM 1511 C C . ASP B 1 73 ? 13.039 -4.492 -6.871 1 94.69 73 ASP B C 1
ATOM 1513 O O . ASP B 1 73 ? 13.594 -4.25 -5.797 1 94.69 73 ASP B O 1
ATOM 1517 N N . LEU B 1 74 ? 11.828 -4.109 -7.168 1 95.31 74 LEU B N 1
ATOM 1518 C CA . LEU B 1 74 ? 11.039 -3.332 -6.219 1 95.31 74 LEU B CA 1
ATOM 1519 C C . LEU B 1 74 ? 10.727 -4.148 -4.973 1 95.31 74 LEU B C 1
ATOM 1521 O O . LEU B 1 74 ? 10.914 -3.672 -3.85 1 95.31 74 LEU B O 1
ATOM 1525 N N . LEU B 1 75 ? 10.281 -5.418 -5.148 1 95.25 75 LEU B N 1
ATOM 1526 C CA . LEU B 1 75 ? 9.945 -6.285 -4.023 1 95.25 75 LEU B CA 1
ATOM 1527 C C . LEU B 1 75 ? 11.172 -6.543 -3.15 1 95.25 75 LEU B C 1
ATOM 1529 O O . LEU B 1 75 ? 11.055 -6.664 -1.93 1 95.25 75 LEU B O 1
ATOM 1533 N N . LYS B 1 76 ? 12.32 -6.543 -3.775 1 95.56 76 LYS B N 1
ATOM 1534 C CA . LYS B 1 76 ? 13.562 -6.711 -3.033 1 95.56 76 LYS B CA 1
ATOM 1535 C C . LYS B 1 76 ? 13.867 -5.48 -2.184 1 95.56 76 LYS B C 1
ATOM 1537 O O . LYS B 1 76 ? 14.375 -5.602 -1.064 1 95.56 76 LYS B O 1
ATOM 1542 N N . THR B 1 77 ? 13.609 -4.34 -2.775 1 95.44 77 THR B N 1
ATOM 1543 C CA . THR B 1 77 ? 13.875 -3.098 -2.055 1 95.44 77 THR B CA 1
ATOM 1544 C C . THR B 1 77 ? 13.039 -3.027 -0.777 1 95.44 77 THR B C 1
ATOM 1546 O O . THR B 1 77 ? 13.414 -2.344 0.177 1 95.44 77 THR B O 1
ATOM 1549 N N . LEU B 1 78 ? 11.938 -3.756 -0.701 1 94.81 78 LEU B N 1
ATOM 1550 C CA . LEU B 1 78 ? 11.039 -3.746 0.447 1 94.81 78 LEU B CA 1
ATOM 1551 C C . LEU B 1 78 ? 11.547 -4.672 1.547 1 94.81 78 LEU B C 1
ATOM 1553 O O . LEU B 1 78 ? 11.016 -4.672 2.66 1 94.81 78 LEU B O 1
ATOM 1557 N N . ASN B 1 79 ? 12.641 -5.434 1.325 1 94.75 79 ASN B N 1
ATOM 1558 C CA . ASN B 1 79 ? 13.148 -6.402 2.291 1 94.75 79 ASN B CA 1
ATOM 1559 C C . ASN B 1 79 ? 13.414 -5.758 3.648 1 94.75 79 ASN B C 1
ATOM 1561 O O . ASN B 1 79 ? 13.875 -4.617 3.721 1 94.75 79 ASN B O 1
ATOM 1565 N N . ARG B 1 80 ? 13.062 -6.465 4.727 1 93.5 80 ARG B N 1
ATOM 1566 C CA . ARG B 1 80 ? 13.289 -6.113 6.121 1 93.5 80 ARG B CA 1
ATOM 1567 C C . ARG B 1 80 ? 12.344 -5 6.566 1 93.5 80 ARG B C 1
ATOM 1569 O O . ARG B 1 80 ? 12.664 -4.238 7.48 1 93.5 80 ARG B O 1
ATOM 1576 N N . HIS B 1 81 ? 11.352 -4.836 5.887 1 95.62 81 HIS B N 1
ATOM 1577 C CA . HIS B 1 81 ? 10.312 -3.887 6.266 1 95.62 81 HIS B CA 1
ATOM 1578 C C . HIS B 1 81 ? 8.977 -4.59 6.469 1 95.62 81 HIS B C 1
ATOM 1580 O O . HIS B 1 81 ? 8.82 -5.758 6.109 1 95.62 81 HIS B O 1
ATOM 1586 N N . LYS B 1 82 ? 8.086 -3.941 7.188 1 94.56 82 LYS B N 1
ATOM 1587 C CA . LYS B 1 82 ? 6.691 -4.363 7.207 1 94.56 82 LYS B CA 1
ATOM 1588 C C . LYS B 1 82 ? 6.016 -4.102 5.863 1 94.56 82 LYS B C 1
ATOM 1590 O O . LYS B 1 82 ? 5.969 -2.963 5.398 1 94.56 82 LYS B O 1
ATOM 1595 N N . VAL B 1 83 ? 5.543 -5.215 5.215 1 94.5 83 VAL B N 1
ATOM 1596 C CA . VAL B 1 83 ? 4.98 -5.102 3.871 1 94.5 83 VAL B CA 1
ATOM 1597 C C . VAL B 1 83 ? 3.576 -5.699 3.85 1 94.5 83 VAL B C 1
ATOM 1599 O O . VAL B 1 83 ? 3.338 -6.758 4.434 1 94.5 83 VAL B O 1
ATOM 1602 N N . GLY B 1 84 ? 2.68 -5.016 3.32 1 95 84 GLY B N 1
ATOM 1603 C CA . GLY B 1 84 ? 1.358 -5.52 2.982 1 95 84 GLY B CA 1
ATOM 1604 C C . GLY B 1 84 ? 1.18 -5.777 1.499 1 95 84 GLY B C 1
ATOM 1605 O O . GLY B 1 84 ? 1.357 -4.871 0.681 1 95 84 GLY B O 1
ATOM 1606 N N . LEU B 1 85 ? 0.841 -6.98 1.141 1 95.25 85 LEU B N 1
ATOM 1607 C CA . LEU B 1 85 ? 0.519 -7.27 -0.253 1 95.25 85 LEU B CA 1
ATOM 1608 C C . LEU B 1 85 ? -0.962 -7.035 -0.528 1 95.25 85 LEU B C 1
ATOM 1610 O O . LEU B 1 85 ? -1.818 -7.477 0.242 1 95.25 85 LEU B O 1
ATOM 1614 N N . LYS B 1 86 ? -1.217 -6.312 -1.559 1 93.62 86 LYS B N 1
ATOM 1615 C CA . LYS B 1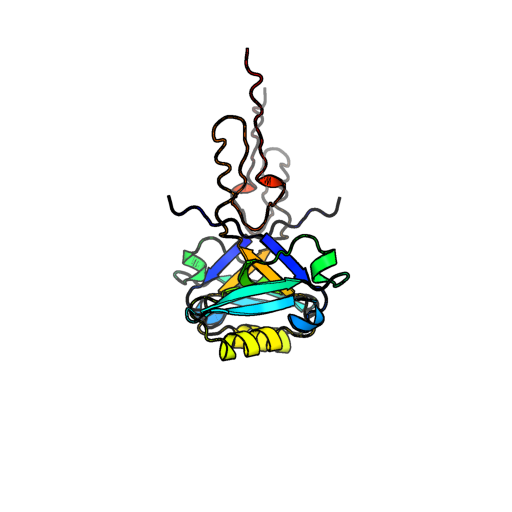 86 ? -2.59 -6.125 -2.02 1 93.62 86 LYS B CA 1
ATOM 1616 C C . LYS B 1 86 ? -2.988 -7.211 -3.016 1 93.62 86 LYS B C 1
ATOM 1618 O O . LYS B 1 86 ? -2.379 -7.34 -4.078 1 93.62 86 LYS B O 1
ATOM 1623 N N . LEU B 1 87 ? -3.969 -7.902 -2.611 1 91.56 87 LEU B N 1
ATOM 1624 C CA . LEU B 1 87 ? -4.383 -9.07 -3.381 1 91.56 87 LEU B CA 1
ATOM 1625 C C . LEU B 1 87 ? -5.777 -8.867 -3.965 1 91.56 87 LEU B C 1
ATOM 1627 O O . LEU B 1 87 ? -6.645 -8.266 -3.322 1 91.56 87 LEU B O 1
ATOM 1631 N N . GLN B 1 88 ? -5.93 -9.328 -5.215 1 88.75 88 GLN B N 1
ATOM 1632 C CA . GLN B 1 88 ? -7.223 -9.359 -5.891 1 88.75 88 GLN B CA 1
ATOM 1633 C C . GLN B 1 88 ? -7.527 -10.75 -6.441 1 88.75 88 GLN B C 1
ATOM 1635 O O . GLN B 1 88 ? -6.637 -11.422 -6.961 1 88.75 88 GLN B O 1
ATOM 1640 N N . ASN B 1 89 ? -8.555 -11.25 -6.078 1 76.5 89 ASN B N 1
ATOM 1641 C CA . ASN B 1 89 ? -9.016 -12.508 -6.656 1 76.5 89 ASN B CA 1
ATOM 1642 C C . ASN B 1 89 ? -10.133 -12.289 -7.664 1 76.5 89 ASN B C 1
ATOM 1644 O O . ASN B 1 89 ? -11.266 -11.969 -7.285 1 76.5 89 ASN B O 1
ATOM 1648 N N . LYS B 1 90 ? -9.688 -12.18 -8.93 1 63.75 90 LYS B N 1
ATOM 1649 C CA . LYS B 1 90 ? -10.656 -11.961 -9.992 1 63.75 90 LYS B CA 1
ATOM 1650 C C . LYS B 1 90 ? -11.398 -13.25 -10.336 1 63.75 90 LYS B C 1
ATOM 1652 O O . LYS B 1 90 ? -12.188 -13.289 -11.281 1 63.75 90 LYS B O 1
ATOM 1657 N N . SER B 1 91 ? -10.922 -14.312 -9.766 1 59.56 91 SER B N 1
ATOM 1658 C CA . SER B 1 91 ? -11.539 -15.555 -10.211 1 59.56 91 SER B CA 1
ATOM 1659 C C . SER B 1 91 ? -13.055 -15.492 -10.086 1 59.56 91 SER B C 1
ATOM 1661 O O . SER B 1 91 ? -13.578 -14.992 -9.086 1 59.56 91 SER B O 1
ATOM 1663 N N . PRO B 1 92 ? -13.672 -15.445 -11.273 1 48.09 92 PRO B N 1
ATOM 1664 C CA . PRO B 1 92 ? -15.133 -15.609 -11.281 1 48.09 92 PRO B CA 1
ATOM 1665 C C . PRO B 1 92 ? -15.617 -16.609 -10.234 1 48.09 92 PRO B C 1
ATOM 1667 O O . PRO B 1 92 ? -14.984 -17.641 -10.023 1 48.09 92 PRO B O 1
ATOM 1670 N N . CYS B 1 93 ? -16 -16.016 -9.109 1 44.81 93 CYS B N 1
ATOM 1671 C CA . CYS B 1 93 ? -16.703 -16.969 -8.258 1 44.81 93 CYS B CA 1
ATOM 1672 C C . CYS B 1 93 ? -17.203 -18.156 -9.07 1 44.81 93 CYS B C 1
ATOM 1674 O O . CYS B 1 93 ? -17.469 -18.031 -10.273 1 44.81 93 CYS B O 1
ATOM 1676 N N . CYS B 1 94 ? -17 -19.312 -8.547 1 45.84 94 CYS B N 1
ATOM 1677 C CA . CYS B 1 94 ? -17.641 -20.547 -9 1 45.84 94 CYS B CA 1
ATOM 1678 C C . CYS B 1 94 ? -19.062 -20.297 -9.492 1 45.84 94 CYS B C 1
ATOM 1680 O O . CYS B 1 94 ? -19.812 -19.562 -8.852 1 45.84 94 CYS B O 1
ATOM 1682 N N . SER B 1 95 ? -19.047 -20.031 -10.695 1 46.09 95 SER B N 1
ATOM 1683 C CA . SER B 1 95 ? -20.422 -20.125 -11.211 1 46.09 95 SER B CA 1
ATOM 1684 C C . SER B 1 95 ? -21.031 -21.469 -10.883 1 46.09 95 SER B C 1
ATOM 1686 O O . SER B 1 95 ? -20.406 -22.516 -11.086 1 46.09 95 SER B O 1
ATOM 1688 N N . TRP B 1 96 ? -21.578 -21.547 -9.781 1 47.44 96 TRP B N 1
ATOM 1689 C CA . TRP B 1 96 ? -22.375 -22.719 -9.453 1 47.44 96 TRP B CA 1
ATOM 1690 C C . TRP B 1 96 ? -23.547 -22.859 -10.422 1 47.44 96 TRP B C 1
ATOM 1692 O O . TRP B 1 96 ? -24.25 -21.891 -10.711 1 47.44 96 TRP B O 1
ATOM 1702 N N . THR B 1 97 ? -23.188 -23.562 -11.422 1 48.72 97 THR B N 1
ATOM 1703 C CA . THR B 1 97 ? -24.359 -23.891 -12.234 1 48.72 97 THR B CA 1
ATOM 1704 C C . THR B 1 97 ? -25.09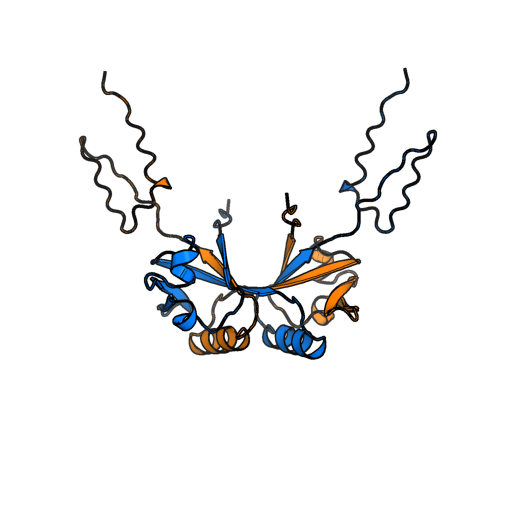4 -25.094 -11.648 1 48.72 97 THR B C 1
ATOM 1706 O O . THR B 1 97 ? -24.484 -26.109 -11.336 1 48.72 97 THR B O 1
ATOM 1709 N N . LEU B 1 98 ? -26.094 -24.828 -10.969 1 50.81 98 LEU B N 1
ATOM 1710 C CA . LEU B 1 98 ? -27.031 -25.875 -10.57 1 50.81 98 LEU B CA 1
ATOM 1711 C C . LEU B 1 98 ? -27.766 -26.422 -11.781 1 50.81 98 LEU B C 1
ATOM 1713 O O . LEU B 1 98 ? -28.5 -25.703 -12.453 1 50.81 98 LEU B O 1
ATOM 1717 N N . LYS B 1 99 ? -27.047 -27.391 -12.406 1 49.22 99 LYS B N 1
ATOM 1718 C CA . LYS B 1 99 ? -27.828 -28.125 -13.398 1 49.22 99 LYS B CA 1
ATOM 1719 C C . LYS B 1 99 ? -28.406 -29.406 -12.805 1 49.22 99 LYS B C 1
ATOM 1721 O O . LYS B 1 99 ? -27.672 -30.266 -12.336 1 49.22 99 LYS B O 1
ATOM 1726 N N . ASP B 1 100 ? -29.766 -29.531 -13.031 1 54.69 100 ASP B N 1
ATOM 1727 C CA . ASP B 1 100 ? -30.594 -30.688 -12.719 1 54.69 100 ASP B CA 1
ATOM 1728 C C . ASP B 1 100 ? -30.141 -31.359 -11.422 1 54.69 100 ASP B C 1
ATOM 1730 O O . ASP B 1 100 ? -29.594 -32.469 -11.438 1 54.69 100 ASP B O 1
ATOM 1734 N N . GLN B 1 101 ? -30.266 -30.812 -10.281 1 57.75 101 GLN B N 1
ATOM 1735 C CA . GLN B 1 101 ? -30.141 -31.266 -8.906 1 57.75 101 GLN B CA 1
ATOM 1736 C C . GLN B 1 101 ? -28.688 -31.531 -8.531 1 57.75 101 GLN B C 1
ATOM 1738 O O . GLN B 1 101 ? -28.391 -31.938 -7.402 1 57.75 101 GLN B O 1
ATOM 1743 N N . MET B 1 102 ? -27.891 -31.469 -9.492 1 55.66 102 MET B N 1
ATOM 1744 C CA . MET B 1 102 ? -26.453 -31.625 -9.25 1 55.66 102 MET B CA 1
ATOM 1745 C C . MET B 1 102 ? -25.75 -30.266 -9.273 1 55.66 102 MET B C 1
ATOM 1747 O O . MET B 1 102 ? -25.969 -29.453 -10.172 1 55.66 102 MET B O 1
ATOM 1751 N N . LEU B 1 103 ? -25.344 -29.938 -8.18 1 56.62 103 LEU B N 1
ATOM 1752 C CA . LEU B 1 103 ? -24.469 -28.781 -8.062 1 56.62 103 LEU B CA 1
ATOM 1753 C C . LEU B 1 103 ? -23.078 -29.094 -8.602 1 56.62 103 LEU B C 1
ATOM 1755 O O . LEU B 1 103 ? -22.438 -30.078 -8.188 1 56.62 103 LEU B O 1
ATOM 1759 N N . THR B 1 104 ? -22.891 -28.797 -9.828 1 53.91 104 THR B N 1
ATOM 1760 C CA . THR B 1 104 ? -21.531 -28.906 -10.32 1 53.91 104 THR B CA 1
ATOM 1761 C C . THR B 1 104 ? -20.75 -27.625 -10.094 1 53.91 104 THR B C 1
ATOM 1763 O O . THR B 1 104 ? -21.234 -26.531 -10.391 1 53.91 104 THR B O 1
ATOM 1766 N N . LEU B 1 105 ? -20.031 -27.672 -9.148 1 53.03 105 LEU B N 1
ATOM 1767 C CA . LEU B 1 105 ? -19.094 -26.594 -8.844 1 53.03 105 LEU B CA 1
ATOM 1768 C C . LEU B 1 105 ? -17.875 -26.656 -9.766 1 53.03 105 LEU B C 1
ATOM 1770 O O . LEU B 1 105 ? -17.188 -27.672 -9.812 1 53.03 105 LEU B O 1
ATOM 1774 N N . THR B 1 106 ? -17.938 -26.094 -10.789 1 50.41 106 THR B N 1
ATOM 1775 C CA . THR B 1 106 ? -16.797 -26.141 -11.688 1 50.41 106 THR B CA 1
ATOM 1776 C C . THR B 1 106 ? -15.812 -25.016 -11.359 1 50.41 106 THR B C 1
ATOM 1778 O O . THR B 1 106 ? -14.758 -24.906 -11.992 1 50.41 106 THR B O 1
ATOM 1781 N N . GLY B 1 107 ? -15.789 -24.516 -10.359 1 49.09 107 GLY B N 1
ATOM 1782 C CA . GLY B 1 107 ? -14.773 -23.5 -10.141 1 49.09 107 GLY B CA 1
ATOM 1783 C C . GLY B 1 107 ? -13.547 -24.031 -9.422 1 49.09 107 GLY B C 1
ATOM 1784 O O . GLY B 1 107 ? -13.578 -25.125 -8.867 1 49.09 107 GLY B O 1
ATOM 1785 N N . THR B 1 108 ? -12.367 -23.75 -9.812 1 46.22 108 THR B N 1
ATOM 1786 C CA . THR B 1 108 ? -11.141 -24.25 -9.211 1 46.22 108 THR B CA 1
ATOM 1787 C C . THR B 1 108 ? -11.188 -24.141 -7.691 1 46.22 108 THR B C 1
ATOM 1789 O O . THR B 1 108 ? -10.781 -25.062 -6.98 1 46.22 108 THR B O 1
ATOM 1792 N N . LYS B 1 109 ? -11.078 -22.984 -7.207 1 47.88 109 LYS B N 1
ATOM 1793 C CA . LYS B 1 109 ? -10.938 -22.812 -5.766 1 47.88 109 LYS B CA 1
ATOM 1794 C C . LYS B 1 109 ? -12.289 -22.5 -5.121 1 47.88 109 LYS B C 1
ATOM 1796 O O . LYS B 1 109 ? -12.961 -21.547 -5.523 1 47.88 109 LYS B O 1
ATOM 1801 N N . VAL B 1 110 ? -12.953 -23.484 -4.586 1 45.19 110 VAL B N 1
ATOM 1802 C CA . VAL B 1 110 ? -14.219 -23.438 -3.863 1 45.19 110 VAL B CA 1
ATOM 1803 C C . VAL B 1 110 ? -14.086 -22.531 -2.643 1 45.19 110 VAL B C 1
ATOM 1805 O O . VAL B 1 110 ? -13.359 -22.844 -1.699 1 45.19 110 VAL B O 1
ATOM 1808 N N . ASP B 1 111 ? -13.984 -21.312 -2.908 1 44.62 111 ASP B N 1
ATOM 1809 C CA . ASP B 1 111 ? -14.094 -20.516 -1.689 1 44.62 111 ASP B CA 1
ATOM 1810 C C . ASP B 1 111 ? -15.508 -20.578 -1.119 1 44.62 111 ASP B C 1
ATOM 1812 O O . ASP B 1 111 ? -16.484 -20.641 -1.871 1 44.62 111 ASP B O 1
ATOM 1816 N N . SER B 1 112 ? -15.664 -21.156 0.055 1 43.41 112 SER B N 1
ATOM 1817 C CA . SER B 1 112 ? -16.891 -21.328 0.827 1 43.41 112 SER B CA 1
ATOM 1818 C C . SER B 1 112 ? -17.797 -20.109 0.689 1 43.41 112 SER B C 1
ATOM 1820 O O . SER B 1 112 ? -19.016 -20.219 0.861 1 43.41 112 SER B O 1
ATOM 1822 N N . LYS B 1 113 ? -17.281 -19.062 0.432 1 44.66 113 LYS B N 1
ATOM 1823 C CA . LYS B 1 113 ? -18.203 -17.953 0.456 1 44.66 113 LYS B CA 1
ATOM 1824 C C . LYS B 1 113 ? -19.125 -17.969 -0.766 1 44.66 113 LYS B C 1
ATOM 1826 O O . LYS B 1 113 ? -20.172 -17.312 -0.774 1 44.66 113 LYS B O 1
ATOM 1831 N N . CYS B 1 114 ? -18.594 -18.609 -1.735 1 43.53 114 CYS B N 1
ATOM 1832 C CA . CYS B 1 114 ? -19.391 -18.641 -2.955 1 43.53 114 CYS B CA 1
ATOM 1833 C C . CYS B 1 114 ? -20.453 -19.734 -2.883 1 43.53 114 CYS B C 1
ATOM 1835 O O . CYS B 1 114 ? -21.266 -19.891 -3.797 1 43.53 114 CYS B O 1
ATOM 1837 N N . LEU B 1 115 ? -20.266 -20.438 -1.952 1 47.38 115 LEU B N 1
ATOM 1838 C CA . LEU B 1 115 ? -21.297 -21.469 -1.907 1 47.38 115 LEU B CA 1
ATOM 1839 C C . LEU B 1 115 ? -22.578 -20.938 -1.278 1 47.38 115 LEU B C 1
ATOM 1841 O O . LEU B 1 115 ? -22.734 -20.969 -0.056 1 47.38 115 LEU B O 1
ATOM 1845 N N . ASN B 1 116 ? -22.938 -19.781 -1.738 1 43.09 116 ASN B N 1
ATOM 1846 C CA . ASN B 1 116 ? -24.312 -19.531 -1.299 1 43.09 116 ASN B CA 1
ATOM 1847 C C . ASN B 1 116 ? -25.297 -20.469 -1.987 1 43.09 116 ASN B C 1
ATOM 1849 O O . ASN B 1 116 ? -25.547 -20.344 -3.189 1 43.09 116 ASN B O 1
ATOM 1853 N N . LEU B 1 117 ? -25.203 -21.688 -1.531 1 41.56 117 LEU B N 1
ATOM 1854 C CA . LEU B 1 117 ? -26.203 -22.656 -1.987 1 41.56 117 LEU B CA 1
ATOM 1855 C C . LEU B 1 117 ? -27.578 -22.312 -1.45 1 41.56 117 LEU B C 1
ATOM 1857 O O . LEU B 1 117 ? -27.781 -22.266 -0.235 1 41.56 117 LEU B O 1
ATOM 1861 N N . LYS B 1 118 ? -28.312 -21.5 -2.135 1 43.62 118 LYS B N 1
ATOM 1862 C CA . LYS B 1 118 ? -29.719 -21.406 -1.772 1 43.62 118 LYS B CA 1
ATOM 1863 C C . LYS B 1 118 ? -30.469 -22.672 -2.154 1 43.62 118 LYS B C 1
ATOM 1865 O O . LYS B 1 118 ? -30.5 -23.062 -3.326 1 43.62 118 LYS B O 1
ATOM 1870 N N . PHE B 1 119 ? -30.406 -23.562 -1.209 1 45.44 119 PHE B N 1
ATOM 1871 C CA . PHE B 1 119 ? -31.25 -24.734 -1.355 1 45.44 119 PHE B CA 1
ATOM 1872 C C . PHE B 1 119 ? -32.719 -24.344 -1.351 1 45.44 119 PHE B C 1
ATOM 1874 O O . PHE B 1 119 ? -33.188 -23.719 -0.402 1 45.44 119 PHE B O 1
ATOM 1881 N N . HIS B 1 120 ? -33.219 -23.938 -2.457 1 47.47 120 HIS B N 1
ATOM 1882 C CA . HIS B 1 120 ? -34.688 -23.844 -2.443 1 47.47 120 HIS B CA 1
ATOM 1883 C C . HIS B 1 120 ? -35.312 -25.203 -2.279 1 47.47 120 HIS B C 1
ATOM 1885 O O . HIS B 1 120 ? -35 -26.141 -3.01 1 47.47 120 HIS B O 1
ATOM 1891 N N . PRO B 1 121 ? -35.969 -25.5 -1.132 1 45.66 121 PRO B N 1
ATOM 1892 C CA . PRO B 1 121 ? -36.719 -26.734 -0.934 1 45.66 121 PRO B CA 1
ATOM 1893 C C . PRO B 1 121 ? -37.719 -27 -2.062 1 45.66 121 PRO B C 1
ATOM 1895 O O . PRO B 1 121 ? -38.312 -26.062 -2.602 1 45.66 121 PRO B O 1
ATOM 1898 N N . LEU B 1 122 ? -37.5 -27.984 -2.914 1 45.94 122 LEU B N 1
ATOM 1899 C CA . LEU B 1 122 ? -38.594 -28.438 -3.768 1 45.94 122 LEU B CA 1
ATOM 1900 C C . LEU B 1 122 ? -39.906 -28.516 -2.98 1 45.94 122 LEU B C 1
ATOM 1902 O O . LEU B 1 122 ? -39.969 -29.125 -1.914 1 45.94 122 LEU B O 1
ATOM 1906 N N . ALA B 1 123 ? -41.062 -27.953 -3.395 1 39.41 123 ALA B N 1
ATOM 1907 C CA . ALA B 1 123 ? -42.375 -28.344 -2.891 1 39.41 123 ALA B CA 1
ATOM 1908 C C . ALA B 1 123 ? -42.688 -29.797 -3.215 1 39.41 123 ALA B C 1
ATOM 1910 O O . ALA B 1 123 ? -42.281 -30.312 -4.258 1 39.41 123 ALA B O 1
#

Secondary structure (DSSP, 8-state):
-------EEEEETT---HHHHTEEEEE-TTS-EEEEEE-TTSHHHHHT---TT-EEEEEEEE-TT--HHHHHHHHHHTTTS-EEEEEE--S----EEEETTEEEE--SS--GGG---------/-------EEEEETT---HHHHTEEEEE-TTS-EEEEEE-TTSHHHHHT---TT-EEEEEEEE-TT--HHHHHHHHHHTTTS-EEEEEE-------EEEETTEEEE--SS--GGG---------

pLDDT: mean 78.89, std 21.57, range [25.47, 97.25]